Protein AF-A0AAE8N6U3-F1 (afdb_monomer_lite)

Radius of gyration: 17.9 Å; chains: 1; bounding box: 45×42×44 Å

Structure (mmCIF, N/CA/C/O backbone):
data_AF-A0AAE8N6U3-F1
#
_entry.id   AF-A0AAE8N6U3-F1
#
loop_
_atom_site.group_PDB
_atom_site.id
_atom_site.type_symbol
_atom_site.label_atom_id
_atom_site.label_alt_id
_atom_site.label_comp_id
_atom_site.label_asym_id
_atom_site.label_entity_id
_atom_site.label_seq_id
_atom_site.pdbx_PDB_ins_code
_atom_site.Cartn_x
_atom_site.Cartn_y
_atom_site.Cartn_z
_atom_site.occupancy
_atom_site.B_iso_or_equiv
_atom_site.auth_seq_id
_atom_site.auth_comp_id
_atom_site.auth_asym_id
_atom_site.auth_atom_id
_atom_site.pdbx_PDB_model_num
ATOM 1 N N . MET A 1 1 ? 14.129 2.939 -17.378 1.00 81.81 1 MET A N 1
ATOM 2 C CA . MET A 1 1 ? 13.185 1.803 -17.465 1.00 81.81 1 MET A CA 1
ATOM 3 C C . MET A 1 1 ? 13.179 1.315 -18.895 1.00 81.81 1 MET A C 1
ATOM 5 O O . MET A 1 1 ? 13.315 2.148 -19.780 1.00 81.81 1 MET A O 1
ATOM 9 N N . GLU A 1 2 ? 13.005 0.018 -19.111 1.00 84.81 2 GLU A N 1
ATOM 10 C CA . GLU A 1 2 ? 12.837 -0.575 -20.444 1.00 84.81 2 GLU A CA 1
ATOM 11 C C . GLU A 1 2 ? 11.724 -1.620 -20.412 1.00 84.81 2 GLU A C 1
ATOM 13 O O . GLU A 1 2 ? 11.471 -2.224 -19.371 1.00 84.81 2 GLU A O 1
ATOM 18 N N . PHE A 1 3 ? 11.073 -1.845 -21.550 1.00 82.81 3 PHE A N 1
ATOM 19 C CA . PHE A 1 3 ? 10.074 -2.896 -21.711 1.00 82.81 3 PHE A CA 1
ATOM 20 C C . PHE A 1 3 ? 10.541 -3.875 -22.786 1.00 82.81 3 PHE A C 1
ATOM 22 O O . PHE A 1 3 ? 10.817 -3.472 -23.915 1.00 82.81 3 PHE A O 1
ATOM 29 N N . HIS A 1 4 ? 10.672 -5.148 -22.424 1.00 83.44 4 HIS A N 1
ATOM 30 C CA . HIS A 1 4 ? 11.205 -6.184 -23.306 1.00 83.44 4 HIS A CA 1
ATOM 31 C C . HIS A 1 4 ? 10.624 -7.545 -22.918 1.00 83.44 4 HIS A C 1
ATOM 33 O O . HIS A 1 4 ? 10.517 -7.843 -21.730 1.00 83.44 4 HIS A O 1
ATOM 39 N N . ASP A 1 5 ? 10.235 -8.351 -23.907 1.00 83.56 5 ASP A N 1
ATOM 40 C CA . ASP A 1 5 ? 9.620 -9.678 -23.725 1.00 83.56 5 ASP A CA 1
ATOM 41 C C . ASP A 1 5 ? 8.423 -9.704 -22.759 1.00 83.56 5 ASP A C 1
ATOM 43 O O . ASP A 1 5 ? 8.239 -10.638 -21.983 1.00 83.56 5 ASP A O 1
ATOM 47 N N . GLY A 1 6 ? 7.604 -8.648 -22.765 1.00 80.69 6 GLY A N 1
ATOM 48 C CA . GLY A 1 6 ? 6.450 -8.550 -21.867 1.00 80.69 6 GLY A CA 1
ATOM 49 C C . GLY A 1 6 ? 6.796 -8.174 -20.422 1.00 80.69 6 GLY A C 1
ATOM 50 O O . GLY A 1 6 ? 5.893 -8.085 -19.595 1.00 80.69 6 GLY A O 1
ATOM 51 N N . ILE A 1 7 ? 8.071 -7.923 -20.113 1.00 83.31 7 ILE A N 1
ATOM 52 C CA . ILE A 1 7 ? 8.565 -7.638 -18.765 1.00 83.31 7 ILE A CA 1
ATOM 53 C C . ILE A 1 7 ? 9.045 -6.191 -18.681 1.00 83.31 7 ILE A C 1
ATOM 55 O O . ILE A 1 7 ? 9.809 -5.710 -19.525 1.00 83.31 7 ILE A O 1
ATOM 59 N N . LEU A 1 8 ? 8.632 -5.497 -17.620 1.00 83.62 8 LEU A N 1
ATOM 60 C CA . LEU A 1 8 ? 9.142 -4.167 -17.314 1.00 83.62 8 LEU A CA 1
ATOM 61 C C . LEU A 1 8 ? 10.430 -4.266 -16.484 1.00 83.62 8 LEU A C 1
ATOM 63 O O . LEU A 1 8 ? 10.440 -4.819 -15.383 1.00 83.62 8 LEU A O 1
ATOM 67 N N . ARG A 1 9 ? 11.513 -3.694 -17.012 1.00 85.50 9 ARG A N 1
ATOM 68 C CA . ARG A 1 9 ? 12.835 -3.622 -16.384 1.00 85.50 9 ARG A CA 1
ATOM 69 C C . ARG A 1 9 ? 13.044 -2.250 -15.748 1.00 85.50 9 ARG A C 1
ATOM 71 O O . ARG A 1 9 ? 13.095 -1.215 -16.426 1.00 85.50 9 ARG A O 1
ATOM 78 N N . LEU A 1 10 ? 13.169 -2.246 -14.428 1.00 82.38 10 LEU A N 1
ATOM 79 C CA . LEU A 1 10 ? 13.378 -1.070 -13.596 1.00 82.38 10 LEU A CA 1
ATOM 80 C C . LEU A 1 10 ? 14.867 -0.959 -13.262 1.00 82.38 10 LEU A C 1
ATOM 82 O O . LEU A 1 10 ? 15.403 -1.720 -12.461 1.00 82.38 10 LEU A O 1
ATOM 86 N N . TYR A 1 11 ? 15.546 -0.015 -13.906 1.00 78.38 11 TYR A N 1
ATOM 87 C CA . TYR A 1 11 ? 16.968 0.223 -13.676 1.00 78.38 11 TYR A CA 1
ATOM 88 C C . TYR A 1 11 ? 17.153 1.090 -12.437 1.00 78.38 11 TYR A C 1
ATOM 90 O O . TYR A 1 11 ? 16.665 2.222 -12.401 1.00 78.38 11 TYR A O 1
ATOM 98 N N . ARG A 1 12 ? 17.899 0.588 -11.450 1.00 71.00 12 ARG A N 1
ATOM 99 C CA . ARG A 1 12 ? 18.380 1.388 -10.319 1.00 71.00 12 ARG A CA 1
ATOM 100 C C . ARG A 1 12 ? 19.548 2.236 -10.815 1.00 71.00 12 ARG A C 1
ATOM 102 O O . ARG A 1 12 ? 20.701 1.881 -10.603 1.00 71.00 12 ARG A O 1
ATOM 109 N N . ASN A 1 13 ? 19.265 3.308 -11.552 1.00 63.78 13 ASN A N 1
ATOM 110 C CA . ASN A 1 13 ? 20.303 4.251 -11.954 1.00 63.78 13 ASN A CA 1
ATOM 111 C C . ASN A 1 13 ? 20.481 5.297 -10.839 1.00 63.78 13 ASN A C 1
ATOM 113 O O . ASN A 1 13 ? 19.548 6.059 -10.597 1.00 63.78 13 ASN A O 1
ATOM 117 N N . PRO A 1 14 ? 21.630 5.347 -10.146 1.00 52.81 14 PRO A N 1
ATOM 118 C CA . PRO A 1 14 ? 21.838 6.283 -9.046 1.00 52.81 14 PRO A CA 1
ATOM 119 C C . PRO A 1 14 ? 22.077 7.735 -9.496 1.00 52.81 14 PRO A C 1
ATOM 121 O O . PRO A 1 14 ? 22.193 8.586 -8.626 1.00 52.81 14 PRO A O 1
ATOM 124 N N . VAL A 1 15 ? 22.182 8.018 -10.803 1.00 51.38 15 VAL A N 1
ATOM 125 C CA . VAL A 1 15 ? 22.707 9.299 -11.340 1.00 51.38 15 VAL A CA 1
ATOM 126 C C . VAL A 1 15 ? 21.622 10.221 -11.918 1.00 51.38 15 VAL A C 1
ATOM 128 O O . VAL A 1 15 ? 21.915 11.287 -12.448 1.00 51.38 15 VAL A O 1
ATOM 131 N N . VAL A 1 16 ? 20.355 9.803 -11.918 1.00 54.97 16 VAL A N 1
ATOM 132 C CA . VAL A 1 16 ? 19.280 10.610 -12.508 1.00 54.97 16 VAL A CA 1
ATOM 133 C C . VAL A 1 16 ? 18.125 10.678 -11.530 1.00 54.97 16 VAL A C 1
ATOM 135 O O . VAL A 1 16 ? 17.491 9.659 -11.258 1.00 54.97 16 VAL A O 1
ATOM 138 N N . LEU A 1 17 ? 17.838 11.890 -11.043 1.00 53.59 17 LEU A N 1
ATOM 139 C CA . LEU A 1 17 ? 16.604 12.191 -10.323 1.00 53.59 17 LEU A CA 1
ATOM 140 C C . LEU A 1 17 ? 15.424 11.679 -11.161 1.00 53.59 17 LEU A C 1
ATOM 142 O O . LEU A 1 17 ? 15.229 12.153 -12.288 1.00 53.59 17 LEU A O 1
ATOM 146 N N . PRO A 1 18 ? 14.655 10.690 -10.678 1.00 54.09 18 PRO A N 1
ATOM 147 C CA . PRO A 1 18 ? 13.523 10.204 -11.434 1.00 54.09 18 PRO A CA 1
ATOM 148 C C . PRO A 1 18 ? 12.541 11.360 -11.604 1.00 54.09 18 PRO A C 1
ATOM 150 O O . PRO A 1 18 ? 12.164 12.032 -10.648 1.00 54.09 18 PRO A O 1
ATOM 153 N N . ASN A 1 19 ? 12.106 11.598 -12.838 1.00 56.66 19 ASN A N 1
ATOM 154 C CA . ASN A 1 19 ? 10.957 12.453 -13.090 1.00 56.66 19 ASN A CA 1
ATOM 155 C C . ASN A 1 19 ? 9.725 11.673 -12.592 1.00 56.66 19 ASN A C 1
ATOM 157 O O . ASN A 1 19 ? 9.097 10.938 -13.351 1.00 56.66 19 ASN A O 1
ATOM 161 N N . ARG A 1 20 ? 9.456 11.746 -11.280 1.00 59.22 20 ARG A N 1
ATOM 162 C CA . ARG A 1 20 ? 8.547 10.857 -10.521 1.00 59.22 20 ARG A CA 1
ATOM 163 C C . ARG A 1 20 ? 7.089 10.870 -10.996 1.00 59.22 20 ARG A C 1
ATOM 165 O O . ARG A 1 20 ? 6.298 10.033 -10.582 1.00 59.22 20 ARG A O 1
ATOM 172 N N . TRP A 1 21 ? 6.737 11.805 -11.873 1.00 58.19 21 TRP A N 1
ATOM 173 C CA . TRP A 1 21 ? 5.351 12.165 -12.158 1.00 58.19 21 TRP A CA 1
ATOM 174 C C . TRP A 1 21 ? 4.849 11.690 -13.521 1.00 58.19 21 TRP A C 1
ATOM 176 O O . TRP A 1 21 ? 3.644 11.697 -13.758 1.00 58.19 21 TRP A O 1
ATOM 186 N N . ILE A 1 22 ? 5.741 11.281 -14.432 1.00 70.44 22 ILE A N 1
ATOM 187 C CA . ILE A 1 22 ? 5.350 10.921 -15.800 1.00 70.44 22 ILE A CA 1
ATOM 188 C C . ILE A 1 22 ? 5.933 9.563 -16.160 1.00 70.44 22 ILE A C 1
ATOM 190 O O . ILE A 1 22 ? 7.125 9.421 -16.438 1.00 70.44 22 ILE A O 1
ATOM 194 N N . PHE A 1 23 ? 5.058 8.558 -16.212 1.00 79.12 23 PHE A N 1
ATOM 195 C CA . PHE A 1 23 ? 5.417 7.283 -16.810 1.00 79.12 23 PHE A CA 1
ATOM 196 C C . PHE A 1 23 ? 5.750 7.496 -18.299 1.00 79.12 23 PHE A C 1
ATOM 198 O O . PHE A 1 23 ? 4.935 8.084 -19.018 1.00 79.12 23 PHE A O 1
ATOM 205 N N . PRO A 1 24 ? 6.896 7.011 -18.811 1.00 81.81 24 PRO A N 1
ATOM 206 C CA . PRO A 1 24 ? 7.248 7.183 -20.213 1.00 81.81 24 PRO A CA 1
ATOM 207 C C . PRO A 1 24 ? 6.299 6.377 -21.112 1.00 81.81 24 PRO A C 1
ATOM 209 O O . PRO A 1 24 ? 6.457 5.172 -21.293 1.00 81.81 24 PRO A O 1
ATOM 212 N N . SER A 1 25 ? 5.303 7.050 -21.696 1.00 83.94 25 SER A N 1
ATOM 213 C CA . SER A 1 25 ? 4.220 6.419 -22.471 1.00 83.94 25 SER A CA 1
ATOM 214 C C . SER A 1 25 ? 4.690 5.556 -23.646 1.00 83.94 25 SER A C 1
ATOM 216 O O . SER A 1 25 ? 3.948 4.681 -24.081 1.00 83.94 25 SER A O 1
ATOM 218 N N . HIS A 1 26 ? 5.910 5.773 -24.145 1.00 84.50 26 HIS A N 1
ATOM 219 C CA . HIS A 1 26 ? 6.500 4.967 -25.215 1.00 84.50 26 HIS A CA 1
ATOM 220 C C . HIS A 1 26 ? 6.910 3.552 -24.765 1.00 84.50 26 HIS A C 1
ATOM 222 O O . HIS A 1 26 ? 7.104 2.694 -25.617 1.00 84.50 26 HIS A O 1
ATOM 228 N N . LEU A 1 27 ? 7.051 3.292 -23.457 1.00 84.12 27 LEU A N 1
ATOM 229 C CA . LEU A 1 27 ? 7.473 1.982 -22.944 1.00 84.12 27 LEU A CA 1
ATOM 230 C C . LEU A 1 27 ? 6.345 0.950 -22.988 1.00 84.12 27 LEU A C 1
ATOM 232 O O . LEU A 1 27 ? 6.584 -0.215 -23.285 1.00 84.12 27 LEU A O 1
ATOM 236 N N . THR A 1 28 ? 5.116 1.355 -22.664 1.00 84.31 28 THR A N 1
ATOM 237 C CA . THR A 1 28 ? 3.942 0.477 -22.710 1.00 84.31 28 THR A CA 1
ATOM 238 C C . THR A 1 28 ? 2.647 1.278 -22.596 1.00 84.31 28 THR A C 1
ATOM 240 O O . THR A 1 28 ? 2.577 2.312 -21.923 1.00 84.31 28 THR A O 1
ATOM 243 N N . THR A 1 29 ? 1.589 0.770 -23.224 1.00 87.06 29 THR A N 1
ATOM 244 C CA . THR A 1 29 ? 0.219 1.271 -23.070 1.00 87.06 29 THR A CA 1
ATOM 245 C C . THR A 1 29 ? -0.563 0.523 -21.988 1.00 87.06 29 THR A C 1
ATOM 247 O O . THR A 1 29 ? -1.613 1.020 -21.586 1.00 87.06 29 THR A O 1
ATOM 250 N N . ASN A 1 30 ? -0.054 -0.609 -21.478 1.00 86.81 30 ASN A N 1
ATOM 251 C CA . ASN A 1 30 ? -0.738 -1.410 -20.461 1.00 86.81 30 ASN A CA 1
AT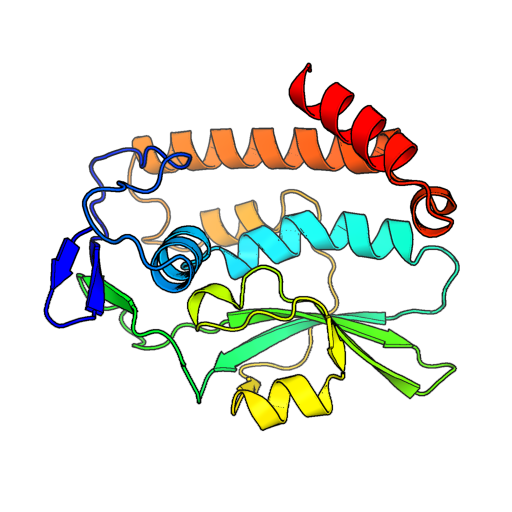OM 252 C C . ASN A 1 30 ? -0.802 -0.639 -19.125 1.00 86.81 30 ASN A C 1
ATOM 254 O O . ASN A 1 30 ? 0.255 -0.369 -18.546 1.00 86.81 30 ASN A O 1
ATOM 258 N N . PRO A 1 31 ? -1.999 -0.290 -18.615 1.00 87.38 31 PRO A N 1
ATOM 259 C CA . PRO A 1 31 ? -2.135 0.428 -17.350 1.00 87.38 31 PRO A CA 1
ATOM 260 C C . PRO A 1 31 ? -1.547 -0.337 -16.159 1.00 87.38 31 PRO A C 1
ATOM 262 O O . PRO A 1 31 ? -0.946 0.292 -15.296 1.00 87.38 31 PRO A O 1
ATOM 265 N N . GLU A 1 32 ? -1.621 -1.670 -16.145 1.00 87.31 32 GLU A N 1
ATOM 266 C CA . GLU A 1 32 ? -1.090 -2.491 -15.048 1.00 87.31 32 GLU A CA 1
ATOM 267 C C . GLU A 1 32 ? 0.437 -2.409 -14.970 1.00 87.31 32 GLU A C 1
ATOM 269 O O . GLU A 1 32 ? 1.009 -2.356 -13.887 1.00 87.31 32 GLU A O 1
ATOM 274 N N . HIS A 1 33 ? 1.120 -2.320 -16.114 1.00 85.69 33 HIS A N 1
ATOM 275 C CA . HIS A 1 33 ? 2.571 -2.120 -16.135 1.00 85.69 33 HIS A CA 1
ATOM 276 C C . HIS A 1 33 ? 2.960 -0.726 -15.638 1.00 85.69 33 HIS A C 1
ATOM 278 O O . HIS A 1 33 ? 3.983 -0.576 -14.973 1.00 85.69 33 HIS A O 1
ATOM 284 N N . LYS A 1 34 ? 2.154 0.296 -15.956 1.00 87.12 34 LYS A N 1
ATOM 285 C CA . LYS A 1 34 ? 2.385 1.667 -15.479 1.00 87.12 34 LYS A CA 1
ATOM 286 C C . LYS A 1 34 ? 2.221 1.744 -13.971 1.00 87.12 34 LYS A C 1
ATOM 288 O O . LYS A 1 34 ? 3.092 2.273 -13.289 1.00 87.12 34 LYS A O 1
ATOM 293 N N . GLU A 1 35 ? 1.129 1.182 -13.468 1.00 87.81 35 GLU A N 1
ATOM 294 C CA . GLU A 1 35 ? 0.846 1.108 -12.040 1.00 87.81 35 GLU A CA 1
ATOM 295 C C . GLU A 1 35 ? 1.936 0.325 -11.312 1.00 87.81 35 GLU A C 1
ATOM 297 O O . GLU A 1 35 ? 2.478 0.814 -10.323 1.00 87.81 35 GLU A O 1
ATOM 302 N N . ALA A 1 36 ? 2.348 -0.824 -11.857 1.00 88.56 36 ALA A N 1
ATOM 303 C CA . ALA A 1 36 ? 3.398 -1.623 -11.251 1.00 88.56 36 ALA A CA 1
ATOM 304 C C . ALA A 1 36 ? 4.736 -0.879 -11.162 1.00 88.56 36 ALA A C 1
ATOM 306 O O . ALA A 1 36 ? 5.452 -1.026 -10.176 1.00 88.56 36 ALA A O 1
ATOM 307 N N . ALA A 1 37 ? 5.062 -0.056 -12.163 1.00 85.06 37 ALA A N 1
ATOM 308 C CA . ALA A 1 37 ? 6.263 0.773 -12.167 1.00 85.06 37 ALA A CA 1
ATOM 309 C C . ALA A 1 37 ? 6.219 1.895 -11.125 1.00 85.06 37 ALA A C 1
ATOM 311 O O . ALA A 1 37 ? 7.222 2.163 -10.472 1.00 85.06 37 ALA A O 1
ATOM 312 N N . ILE A 1 38 ? 5.070 2.563 -11.002 1.00 84.81 38 ILE A N 1
ATOM 313 C CA . ILE A 1 38 ? 4.890 3.721 -10.117 1.00 84.81 38 ILE A CA 1
ATOM 314 C C . ILE A 1 38 ? 4.795 3.270 -8.655 1.00 84.81 38 ILE A C 1
ATOM 316 O O . ILE A 1 38 ? 5.377 3.903 -7.781 1.00 84.81 38 ILE A O 1
ATOM 320 N N . ALA A 1 39 ? 4.102 2.160 -8.387 1.00 87.81 39 ALA A N 1
ATOM 321 C CA . ALA A 1 39 ? 3.961 1.596 -7.045 1.00 87.81 39 ALA A CA 1
ATOM 322 C C . ALA A 1 39 ? 5.216 0.845 -6.566 1.00 87.81 39 ALA A C 1
ATOM 324 O O . ALA A 1 39 ? 5.316 0.499 -5.385 1.00 87.81 39 ALA A O 1
ATOM 325 N N . PHE A 1 40 ? 6.170 0.583 -7.466 1.00 85.56 40 PHE A N 1
ATOM 326 C CA . PHE A 1 40 ? 7.354 -0.208 -7.165 1.00 85.56 40 PHE A CA 1
ATOM 327 C C . PHE A 1 40 ? 8.149 0.383 -5.995 1.00 85.56 40 PHE A C 1
ATOM 329 O O . PHE A 1 40 ? 8.602 1.529 -6.043 1.00 85.56 40 PHE A O 1
ATOM 336 N N . ASN A 1 41 ? 8.362 -0.436 -4.960 1.00 79.69 41 ASN A N 1
ATOM 337 C CA . ASN A 1 41 ? 9.136 -0.079 -3.768 1.00 79.69 41 ASN A CA 1
ATOM 338 C C . ASN A 1 41 ? 8.610 1.167 -3.020 1.00 79.69 41 ASN A C 1
ATOM 340 O O . ASN A 1 41 ? 9.368 1.833 -2.320 1.00 79.69 41 ASN A O 1
ATOM 344 N N . GLN A 1 42 ? 7.313 1.473 -3.154 1.00 85.00 42 GLN A N 1
ATOM 345 C CA . GLN A 1 42 ? 6.654 2.581 -2.445 1.00 85.00 42 GLN A CA 1
ATOM 346 C C . GLN A 1 42 ? 5.888 2.133 -1.191 1.00 85.00 42 GLN A C 1
ATOM 348 O O . GLN A 1 42 ? 5.335 2.969 -0.483 1.00 85.00 42 GLN A O 1
ATOM 353 N N . CYS A 1 43 ? 5.833 0.828 -0.901 1.00 87.94 43 CYS A N 1
ATOM 354 C CA . CYS A 1 43 ? 4.964 0.264 0.139 1.00 87.94 43 CYS A CA 1
ATOM 355 C C . CYS A 1 43 ? 5.188 0.871 1.540 1.00 87.94 43 CYS A C 1
ATOM 357 O O . CYS A 1 43 ? 4.234 1.300 2.186 1.00 87.94 43 CYS A O 1
ATOM 359 N N . THR A 1 44 ? 6.440 1.008 1.988 1.00 84.75 44 THR A N 1
ATOM 360 C CA . THR A 1 44 ? 6.771 1.614 3.292 1.00 84.75 44 THR A CA 1
ATOM 361 C C . THR A 1 44 ? 6.355 3.084 3.369 1.00 84.75 44 THR A C 1
ATOM 363 O O . THR A 1 44 ? 5.740 3.507 4.349 1.00 84.75 44 THR A O 1
ATOM 366 N N . THR A 1 45 ? 6.652 3.852 2.319 1.00 82.69 45 THR A N 1
ATOM 367 C CA . THR A 1 45 ? 6.294 5.271 2.203 1.00 82.69 45 THR A CA 1
ATOM 368 C C . THR A 1 45 ? 4.777 5.455 2.210 1.00 82.69 45 THR A C 1
ATOM 370 O O . THR A 1 45 ? 4.254 6.266 2.973 1.00 82.69 45 THR A O 1
ATOM 373 N N . ALA A 1 46 ? 4.055 4.639 1.436 1.00 87.50 46 ALA A N 1
ATOM 374 C CA . ALA A 1 46 ? 2.600 4.667 1.359 1.00 87.50 46 ALA A CA 1
ATOM 375 C C . ALA A 1 46 ? 1.945 4.388 2.718 1.00 87.50 46 ALA A C 1
ATOM 377 O O . ALA A 1 46 ? 1.017 5.092 3.111 1.00 87.50 46 ALA A O 1
ATOM 378 N N . VAL A 1 47 ? 2.452 3.413 3.478 1.00 87.81 47 VAL A N 1
ATOM 379 C CA . VAL A 1 47 ? 1.958 3.133 4.833 1.00 87.81 47 VAL A CA 1
ATOM 380 C C . VAL A 1 47 ? 2.222 4.299 5.790 1.00 87.81 47 VAL A C 1
ATOM 382 O O . VAL A 1 47 ? 1.329 4.657 6.559 1.00 87.81 47 VAL A O 1
ATOM 385 N N . GLY A 1 48 ? 3.402 4.925 5.729 1.00 82.12 48 GLY A N 1
ATOM 386 C CA . GLY A 1 48 ? 3.712 6.115 6.530 1.00 82.12 48 GLY A CA 1
ATOM 387 C C . GLY A 1 48 ? 2.798 7.303 6.213 1.00 82.12 48 GLY A C 1
ATOM 388 O O . GLY A 1 48 ? 2.346 7.998 7.122 1.00 82.12 48 GLY A O 1
ATOM 389 N N . LEU A 1 49 ? 2.465 7.490 4.935 1.00 83.06 49 LEU A N 1
ATOM 390 C CA . LEU A 1 49 ? 1.575 8.550 4.468 1.00 83.06 49 LEU A CA 1
ATOM 391 C C . LEU A 1 49 ? 0.107 8.295 4.857 1.00 83.06 49 LEU A C 1
ATOM 393 O O . LEU A 1 49 ? -0.596 9.197 5.314 1.00 83.06 49 LEU A O 1
ATOM 397 N N . LEU A 1 50 ? -0.365 7.056 4.700 1.00 85.00 50 LEU A N 1
ATOM 398 C CA . LEU A 1 50 ? -1.770 6.688 4.896 1.00 85.00 50 LEU A CA 1
ATOM 399 C C . LEU A 1 50 ? -2.125 6.360 6.343 1.00 85.00 50 LEU A C 1
ATOM 401 O O . LEU A 1 50 ? -3.282 6.522 6.726 1.00 85.00 50 LEU A O 1
ATOM 405 N N . GLY A 1 51 ? -1.163 5.932 7.161 1.00 83.94 51 GLY A N 1
ATOM 406 C CA . GLY A 1 51 ? -1.376 5.616 8.575 1.00 83.94 51 GLY A CA 1
ATOM 407 C C . GLY A 1 51 ? -2.091 6.741 9.340 1.00 83.94 51 GLY A C 1
ATOM 408 O O . GLY A 1 51 ? -3.145 6.488 9.934 1.00 83.94 51 GLY A O 1
ATOM 409 N N . PRO A 1 52 ? -1.605 7.999 9.289 1.00 83.31 52 PRO A N 1
ATOM 410 C CA . PRO A 1 52 ? -2.285 9.144 9.893 1.00 83.31 52 PRO A CA 1
ATOM 411 C C . PRO A 1 52 ? -3.720 9.349 9.388 1.00 83.31 52 PRO A C 1
ATOM 413 O O . PRO A 1 52 ? -4.623 9.596 10.190 1.00 83.31 52 PRO A O 1
ATOM 416 N N . MET A 1 53 ? -3.950 9.208 8.079 1.00 86.12 53 MET A N 1
ATOM 417 C CA . MET A 1 53 ? -5.278 9.358 7.477 1.00 86.12 53 MET A CA 1
ATOM 418 C C . MET A 1 53 ? -6.235 8.258 7.943 1.00 86.12 53 MET A C 1
ATOM 420 O O . MET A 1 53 ? -7.343 8.562 8.384 1.00 86.12 53 MET A O 1
ATOM 424 N N . ALA A 1 54 ? -5.798 6.997 7.923 1.00 87.81 54 ALA A N 1
ATOM 425 C CA . ALA A 1 54 ? -6.578 5.859 8.397 1.00 87.81 54 ALA A CA 1
ATOM 426 C C . ALA A 1 54 ? -6.953 6.019 9.879 1.00 87.81 54 ALA A C 1
ATOM 428 O O . ALA A 1 54 ? -8.123 5.875 10.236 1.00 87.81 54 ALA A O 1
ATOM 429 N N . ARG A 1 55 ? -5.998 6.418 10.734 1.00 86.44 55 ARG A N 1
ATOM 430 C CA . ARG A 1 55 ? -6.260 6.725 12.153 1.00 86.44 55 ARG A CA 1
ATOM 431 C C . ARG A 1 55 ? -7.284 7.847 12.321 1.00 86.44 55 ARG A C 1
ATOM 433 O O . ARG A 1 55 ? -8.154 7.755 13.185 1.00 86.44 55 ARG A O 1
ATOM 440 N N . LYS A 1 56 ? -7.201 8.904 11.507 1.00 86.06 56 LYS A N 1
ATOM 441 C CA . LYS A 1 56 ? -8.134 10.035 11.586 1.00 86.06 56 LYS A CA 1
ATOM 442 C C . LYS A 1 56 ? -9.553 9.631 11.183 1.00 86.06 56 LYS A C 1
ATOM 444 O O . LYS A 1 56 ? -10.496 9.929 11.918 1.00 86.06 56 LYS A O 1
ATOM 449 N N . LEU A 1 57 ? -9.700 8.920 10.066 1.00 87.25 57 LEU A N 1
ATOM 450 C CA . LEU A 1 57 ? -10.992 8.447 9.557 1.00 87.25 57 LEU A CA 1
ATOM 451 C C . LEU A 1 57 ? -11.670 7.466 10.516 1.00 87.25 57 LEU A C 1
ATOM 453 O O . LEU A 1 57 ? -12.876 7.545 10.732 1.00 87.25 57 LEU A O 1
ATOM 457 N N . LEU A 1 58 ? -10.885 6.586 11.137 1.00 87.12 58 LEU A N 1
ATOM 458 C CA . LEU A 1 58 ? -11.372 5.591 12.092 1.00 87.12 58 LEU A CA 1
ATOM 459 C C . LEU A 1 58 ? -11.453 6.124 13.528 1.00 87.12 58 LEU A C 1
ATOM 461 O O . LEU A 1 58 ? -11.737 5.366 14.453 1.00 87.12 58 LEU A O 1
ATOM 465 N N . SER A 1 59 ? -11.224 7.421 13.750 1.00 86.31 59 SER A N 1
ATOM 466 C CA . SER A 1 59 ? -11.303 7.995 15.092 1.00 86.31 59 SER A CA 1
ATOM 467 C C . SER A 1 59 ? -12.686 7.744 15.711 1.00 86.31 59 SER A C 1
ATOM 469 O O . SER A 1 59 ? -13.726 7.943 15.084 1.00 86.31 59 SER A O 1
ATOM 471 N N . GLY A 1 60 ? -12.727 7.284 16.962 1.00 85.44 60 GLY A N 1
ATOM 472 C CA . GLY A 1 60 ? -13.973 6.916 17.651 1.00 85.44 60 GLY A CA 1
ATOM 473 C C . GLY A 1 60 ? -14.561 5.553 17.264 1.00 85.44 60 GLY A C 1
ATOM 474 O O . GLY A 1 60 ? -15.569 5.162 17.845 1.00 85.44 60 GLY A O 1
ATOM 475 N N . ILE A 1 61 ? -13.937 4.823 16.339 1.00 87.81 61 ILE A N 1
ATOM 476 C CA . ILE A 1 61 ? -14.165 3.390 16.146 1.00 87.81 61 ILE A CA 1
ATOM 477 C C . ILE A 1 61 ? -13.077 2.662 16.946 1.00 87.81 61 ILE A C 1
ATOM 479 O O . ILE A 1 61 ? -11.904 3.025 16.823 1.00 87.81 61 ILE A O 1
ATOM 483 N N . PRO A 1 62 ? -13.413 1.661 17.781 1.00 88.69 62 PRO A N 1
ATOM 484 C CA . PRO A 1 62 ? -12.415 0.864 18.486 1.00 88.69 62 PRO A CA 1
ATOM 485 C C . PRO A 1 62 ? -11.701 -0.050 17.480 1.00 88.69 62 PRO A C 1
ATOM 487 O O . PRO A 1 62 ? -12.055 -1.213 17.328 1.00 88.69 62 PRO A O 1
ATOM 490 N N . ALA A 1 63 ? -10.734 0.505 16.753 1.00 91.12 63 ALA A N 1
ATOM 491 C CA . ALA A 1 63 ? -9.954 -0.177 15.732 1.00 91.12 63 ALA A CA 1
ATOM 492 C C . ALA A 1 63 ? -8.484 -0.282 16.155 1.00 91.12 63 ALA A C 1
ATOM 494 O O . ALA A 1 63 ? -7.914 0.667 16.696 1.00 91.12 63 ALA A O 1
ATOM 495 N N . VAL A 1 64 ? -7.865 -1.422 15.864 1.00 91.44 64 VAL A N 1
ATOM 496 C CA . VAL A 1 64 ? -6.418 -1.630 15.979 1.00 91.44 64 VAL A CA 1
ATOM 497 C C . VAL A 1 64 ? -5.829 -1.572 14.577 1.00 91.44 64 VAL A C 1
ATOM 499 O O . VAL A 1 64 ? -6.292 -2.285 13.686 1.00 91.44 64 VAL A O 1
ATOM 502 N N . ILE A 1 65 ? -4.840 -0.702 14.374 1.00 91.94 65 ILE A N 1
ATOM 503 C CA . ILE A 1 65 ? -4.162 -0.541 13.086 1.00 91.94 65 ILE A CA 1
ATOM 504 C C . ILE A 1 65 ? -2.723 -1.033 13.218 1.00 91.94 65 ILE A C 1
ATOM 506 O O . ILE A 1 65 ? -1.910 -0.414 13.912 1.00 91.94 65 ILE A O 1
ATOM 510 N N . ASP A 1 66 ? -2.425 -2.117 12.511 1.00 92.19 66 ASP A N 1
ATOM 511 C CA . ASP A 1 66 ? -1.111 -2.747 12.465 1.00 92.19 66 ASP A CA 1
ATOM 512 C C . ASP A 1 66 ? -0.453 -2.531 11.099 1.00 92.19 66 ASP A C 1
ATOM 514 O O . ASP A 1 66 ? -1.115 -2.359 10.075 1.00 92.19 66 ASP A O 1
ATOM 518 N N . VAL A 1 67 ? 0.870 -2.609 11.076 1.00 91.75 67 VAL A N 1
ATOM 519 C CA . VAL A 1 67 ? 1.675 -2.745 9.866 1.00 91.75 67 VAL A CA 1
ATOM 520 C C . VAL A 1 67 ? 2.054 -4.211 9.715 1.00 91.75 67 VAL A C 1
ATOM 522 O O . VAL A 1 67 ? 2.570 -4.829 10.651 1.00 91.75 67 VAL A O 1
ATOM 525 N N . LEU A 1 68 ? 1.811 -4.769 8.531 1.00 93.88 68 LEU A N 1
ATOM 526 C CA . LEU A 1 68 ? 2.230 -6.120 8.175 1.00 93.88 68 LEU A CA 1
ATOM 527 C C . LEU A 1 68 ? 3.364 -6.068 7.163 1.00 93.88 68 LEU A C 1
ATOM 529 O O . LEU A 1 68 ? 3.288 -5.326 6.188 1.00 93.88 68 LEU A O 1
ATOM 533 N N . SER A 1 69 ? 4.369 -6.914 7.371 1.00 92.69 69 SER A N 1
ATOM 534 C CA . SER A 1 69 ? 5.431 -7.184 6.405 1.00 92.69 69 SER A CA 1
ATOM 535 C C . SER A 1 69 ? 5.229 -8.580 5.819 1.00 92.69 69 SER A C 1
ATOM 537 O O . SER A 1 69 ? 5.177 -9.569 6.559 1.00 92.69 69 SER A O 1
ATOM 539 N N . LEU A 1 70 ? 5.063 -8.665 4.501 1.00 94.25 70 LEU A N 1
ATOM 540 C CA . LEU A 1 70 ? 4.594 -9.850 3.785 1.00 94.25 70 LEU A CA 1
ATOM 541 C C . LEU A 1 70 ? 5.539 -10.217 2.637 1.00 94.25 70 LEU A C 1
ATOM 543 O O . LEU A 1 70 ? 5.912 -9.374 1.833 1.00 94.25 70 LEU A O 1
ATOM 547 N N . LYS A 1 71 ? 5.863 -11.498 2.475 1.00 93.12 71 LYS A N 1
ATOM 548 C CA . LYS A 1 71 ? 6.371 -12.026 1.204 1.00 93.12 71 LYS A CA 1
ATOM 549 C C . LYS A 1 71 ? 5.188 -12.371 0.316 1.00 93.12 71 LYS A C 1
ATOM 551 O O . LYS A 1 71 ? 4.392 -13.232 0.680 1.00 93.12 71 LYS A O 1
ATOM 556 N N . VAL A 1 72 ? 5.093 -11.725 -0.841 1.00 92.62 72 VAL A N 1
ATOM 557 C CA . VAL A 1 72 ? 4.063 -12.024 -1.844 1.00 92.62 72 VAL A CA 1
ATOM 558 C C . VAL A 1 72 ? 4.487 -13.234 -2.672 1.00 92.62 72 VAL A C 1
ATOM 560 O O . VAL A 1 72 ? 5.551 -13.199 -3.299 1.00 92.62 72 VAL A O 1
ATOM 563 N N . GLY A 1 73 ? 3.665 -14.287 -2.663 1.00 91.50 73 GLY A N 1
ATOM 564 C CA . GLY A 1 73 ? 3.899 -15.524 -3.414 1.00 91.50 73 GLY A CA 1
ATOM 565 C C . GLY A 1 73 ? 3.392 -15.463 -4.854 1.00 91.50 73 GLY A C 1
ATOM 566 O O . GLY A 1 73 ? 4.078 -15.919 -5.768 1.00 91.50 73 GLY A O 1
ATOM 567 N N . LYS A 1 74 ? 2.240 -14.820 -5.086 1.00 90.94 74 LYS A N 1
ATOM 568 C CA . LYS A 1 74 ? 1.582 -14.796 -6.398 1.00 90.94 74 LYS A CA 1
ATOM 569 C C . LYS A 1 74 ? 1.576 -13.405 -7.026 1.00 90.94 74 LYS A C 1
ATOM 571 O O . LYS A 1 74 ? 0.703 -12.586 -6.751 1.00 90.94 74 LYS A O 1
ATOM 576 N N . ARG A 1 75 ? 2.528 -13.152 -7.925 1.00 88.56 75 ARG A N 1
ATOM 577 C CA . ARG A 1 75 ? 2.608 -11.906 -8.708 1.00 88.56 75 ARG A CA 1
ATOM 578 C C . ARG A 1 75 ? 1.875 -12.061 -10.042 1.00 88.56 75 ARG A C 1
ATOM 580 O O . ARG A 1 75 ? 2.093 -13.042 -10.747 1.00 88.56 75 ARG A O 1
ATOM 587 N N . ARG A 1 76 ? 1.025 -11.094 -10.395 1.00 89.69 76 ARG A N 1
ATOM 588 C CA . ARG A 1 76 ? 0.268 -11.065 -11.662 1.00 89.69 76 ARG A CA 1
ATOM 589 C C . ARG A 1 76 ? 0.985 -10.257 -12.744 1.00 89.69 76 ARG A C 1
ATOM 591 O O . ARG A 1 76 ? 0.856 -10.579 -13.919 1.00 89.69 76 ARG A O 1
ATOM 598 N N . VAL A 1 77 ? 1.777 -9.261 -12.343 1.00 84.00 77 VAL A N 1
ATOM 599 C CA . VAL A 1 77 ? 2.591 -8.433 -13.245 1.00 84.00 77 VAL A CA 1
ATOM 600 C C . VAL A 1 77 ? 4.082 -8.675 -12.979 1.00 84.00 77 VAL A C 1
ATOM 602 O O . VAL A 1 77 ? 4.534 -8.480 -11.846 1.00 84.00 77 VAL A O 1
ATOM 605 N N . PRO A 1 78 ? 4.870 -9.093 -13.986 1.00 76.25 78 PRO A N 1
ATOM 606 C CA . PRO A 1 78 ? 6.305 -9.281 -13.829 1.00 76.25 78 PRO A CA 1
ATOM 607 C C . PRO A 1 78 ? 7.054 -7.949 -13.993 1.00 76.25 78 PRO A C 1
ATOM 609 O O . PRO A 1 78 ? 7.206 -7.422 -15.097 1.00 76.25 78 PRO A O 1
ATOM 612 N N . THR A 1 79 ? 7.575 -7.421 -12.888 1.00 79.31 79 THR A N 1
ATOM 613 C CA . THR A 1 79 ? 8.591 -6.360 -12.882 1.00 79.31 79 THR A CA 1
ATOM 614 C C . THR A 1 79 ? 9.928 -6.945 -12.432 1.00 79.31 79 THR A C 1
ATOM 616 O O . THR A 1 79 ? 9.987 -7.764 -11.510 1.00 79.31 79 THR A O 1
ATOM 619 N N . ILE A 1 80 ? 11.015 -6.560 -13.102 1.00 81.94 80 ILE A N 1
ATOM 620 C CA . ILE A 1 80 ? 12.377 -6.969 -12.737 1.00 81.94 80 ILE A CA 1
ATOM 621 C C . ILE A 1 80 ? 13.207 -5.725 -12.465 1.00 81.94 80 ILE A C 1
ATOM 623 O O . ILE A 1 80 ? 13.200 -4.775 -13.245 1.00 81.94 80 ILE A O 1
ATOM 627 N N . VAL A 1 81 ? 13.952 -5.754 -11.367 1.00 77.69 81 VAL A N 1
ATOM 628 C CA . VAL A 1 81 ? 14.905 -4.706 -11.005 1.00 77.69 81 VAL A CA 1
ATOM 629 C C . VAL A 1 81 ? 16.284 -5.072 -11.530 1.00 77.69 81 VAL A C 1
ATOM 631 O O . VAL A 1 81 ? 16.707 -6.221 -11.403 1.00 77.69 81 VAL A O 1
ATOM 634 N N . ILE A 1 82 ? 16.984 -4.100 -12.110 1.00 77.88 82 ILE A N 1
ATOM 635 C CA . ILE A 1 82 ? 18.346 -4.269 -12.620 1.00 77.88 82 ILE A CA 1
ATOM 636 C C . ILE A 1 82 ? 19.258 -3.201 -11.984 1.00 77.88 82 ILE A C 1
ATOM 638 O O . ILE A 1 82 ? 18.994 -2.007 -12.162 1.00 77.88 82 ILE A O 1
ATOM 642 N N . PRO A 1 83 ? 20.328 -3.590 -11.262 1.00 75.38 83 PRO A N 1
ATOM 643 C CA . PRO A 1 83 ? 20.665 -4.963 -10.867 1.00 75.38 83 PRO A CA 1
ATOM 644 C C . PRO A 1 83 ? 19.624 -5.562 -9.896 1.00 75.38 83 PRO A C 1
ATOM 646 O O . PRO A 1 83 ? 18.895 -4.798 -9.252 1.00 75.38 83 PRO A O 1
ATOM 649 N N . PRO A 1 84 ? 19.542 -6.905 -9.786 1.00 73.06 84 PRO A N 1
ATOM 650 C CA . PRO A 1 84 ? 18.652 -7.568 -8.836 1.00 73.06 84 PRO A CA 1
ATOM 651 C C . PRO A 1 84 ? 18.882 -7.081 -7.402 1.00 73.06 84 PRO A C 1
ATOM 653 O O . PRO A 1 84 ? 19.992 -6.698 -7.035 1.00 73.06 84 PRO A O 1
ATOM 656 N N . LEU A 1 85 ? 17.825 -7.101 -6.593 1.00 68.12 85 LEU A N 1
ATOM 657 C CA . LEU A 1 85 ? 17.944 -6.919 -5.146 1.00 68.12 85 LEU A CA 1
ATOM 658 C C . LEU A 1 85 ? 18.540 -8.195 -4.533 1.00 68.12 85 LEU A C 1
ATOM 660 O O . LEU A 1 85 ? 18.197 -9.290 -4.985 1.00 68.12 85 LEU A O 1
ATOM 664 N N . ASP A 1 86 ? 19.397 -8.054 -3.518 1.00 60.41 86 ASP A N 1
ATOM 665 C CA . ASP A 1 86 ? 20.128 -9.167 -2.881 1.00 60.41 86 ASP A CA 1
ATOM 666 C C . ASP A 1 86 ? 19.204 -10.275 -2.333 1.00 60.41 86 ASP A C 1
ATOM 668 O O . ASP A 1 86 ? 19.622 -11.419 -2.170 1.00 60.41 86 ASP A O 1
ATOM 672 N N . ASP A 1 87 ? 17.930 -9.961 -2.087 1.00 59.94 87 ASP A N 1
ATOM 673 C CA . ASP A 1 87 ? 16.905 -10.854 -1.552 1.00 59.94 87 ASP A CA 1
ATOM 674 C C . ASP A 1 87 ? 15.840 -11.306 -2.574 1.00 59.94 87 ASP A C 1
ATOM 676 O O . ASP A 1 87 ? 14.951 -12.081 -2.216 1.00 59.94 87 ASP A O 1
ATOM 680 N N . GLY A 1 88 ? 15.918 -10.8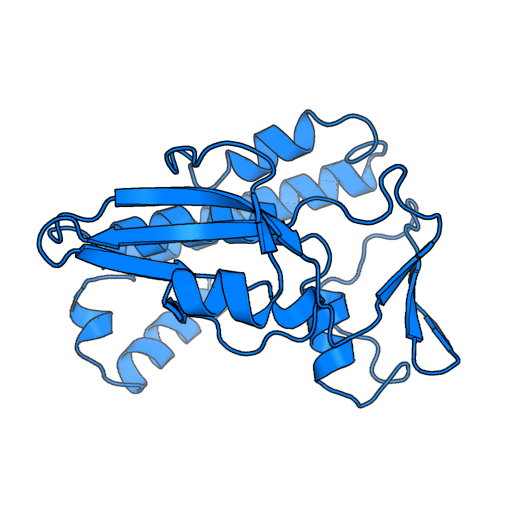88 -3.846 1.00 60.03 88 GLY A N 1
ATOM 681 C CA . GLY A 1 88 ? 15.069 -11.328 -4.975 1.00 60.03 88 GLY A CA 1
ATOM 682 C C . GLY A 1 88 ? 13.562 -10.995 -4.887 1.00 60.03 88 GLY A C 1
ATOM 683 O O . GLY A 1 88 ? 12.893 -10.821 -5.910 1.00 60.03 88 GLY A O 1
ATOM 684 N N . ASN A 1 89 ? 13.015 -10.873 -3.678 1.00 68.75 89 ASN A N 1
ATOM 685 C CA . ASN A 1 89 ? 11.637 -10.526 -3.349 1.00 68.75 89 ASN A CA 1
ATOM 686 C C . ASN A 1 89 ? 11.618 -9.809 -1.986 1.00 68.75 89 ASN A C 1
ATOM 688 O O . ASN A 1 89 ? 11.392 -10.472 -0.964 1.00 68.75 89 ASN A O 1
ATOM 692 N N . PRO A 1 90 ? 11.880 -8.488 -1.952 1.00 78.00 90 PRO A N 1
ATOM 693 C CA . PRO A 1 90 ? 11.833 -7.734 -0.708 1.00 78.00 90 PRO A CA 1
ATOM 694 C C . PRO A 1 90 ? 10.424 -7.812 -0.099 1.00 78.00 90 PRO A C 1
ATOM 696 O O . PRO A 1 90 ? 9.440 -7.930 -0.843 1.00 78.00 90 PRO A O 1
ATOM 699 N N . PRO A 1 91 ? 10.296 -7.753 1.237 1.00 88.31 91 PRO A N 1
ATOM 700 C CA . PRO A 1 91 ? 8.992 -7.748 1.881 1.00 88.31 91 PRO A CA 1
ATOM 701 C C . PRO A 1 91 ? 8.111 -6.582 1.410 1.00 88.31 91 PRO A C 1
ATOM 703 O O . PRO A 1 91 ? 8.568 -5.448 1.283 1.00 88.31 91 PRO A O 1
ATOM 706 N N . HIS A 1 92 ? 6.831 -6.870 1.195 1.00 92.44 92 HIS A N 1
ATOM 707 C CA . HIS A 1 92 ? 5.768 -5.904 0.943 1.00 92.44 92 HIS A CA 1
ATOM 708 C C . HIS A 1 92 ? 5.150 -5.436 2.252 1.00 92.44 92 HIS A C 1
ATOM 710 O O . HIS A 1 92 ? 4.856 -6.257 3.122 1.00 92.44 92 HIS A O 1
ATOM 716 N N . VAL A 1 93 ? 4.911 -4.136 2.382 1.00 92.06 93 VAL A N 1
ATOM 717 C CA . VAL A 1 93 ? 4.370 -3.542 3.607 1.00 92.06 93 VAL A CA 1
ATOM 718 C C . VAL A 1 93 ? 2.943 -3.058 3.371 1.00 92.06 93 VAL A C 1
ATOM 720 O O . VAL A 1 93 ? 2.693 -2.293 2.445 1.00 92.06 93 VAL A O 1
ATOM 723 N N . VAL A 1 94 ? 2.004 -3.488 4.217 1.00 95.00 94 VAL A N 1
ATOM 724 C CA . VAL A 1 94 ? 0.583 -3.101 4.137 1.00 95.00 94 VAL A CA 1
ATOM 725 C C . VAL A 1 94 ? 0.035 -2.699 5.502 1.00 95.00 94 VAL A C 1
ATOM 727 O O . VAL A 1 94 ? 0.585 -3.074 6.541 1.00 95.00 94 VAL A O 1
ATOM 730 N N . LEU A 1 95 ? -1.078 -1.966 5.511 1.00 94.62 95 LEU A N 1
ATOM 731 C CA . LEU A 1 95 ? -1.830 -1.673 6.729 1.00 94.62 95 LEU A CA 1
ATOM 732 C C . LEU A 1 95 ? -2.889 -2.750 6.964 1.00 94.62 95 LEU A C 1
ATOM 734 O O . LEU A 1 95 ? -3.610 -3.142 6.048 1.00 94.62 95 LEU A O 1
ATOM 738 N N . ARG A 1 96 ? -3.029 -3.181 8.212 1.00 95.31 96 ARG A N 1
ATOM 739 C CA . ARG A 1 96 ? -4.113 -4.041 8.680 1.00 95.31 96 ARG A CA 1
ATOM 740 C C . ARG A 1 96 ? -4.978 -3.265 9.658 1.00 95.31 96 ARG A C 1
ATOM 742 O O . ARG A 1 96 ? -4.465 -2.702 10.615 1.00 95.31 96 ARG A O 1
ATOM 749 N N . VAL A 1 97 ? -6.288 -3.294 9.455 1.00 95.00 97 VAL A N 1
ATOM 750 C CA . VAL A 1 97 ? -7.281 -2.721 10.365 1.00 95.00 97 VAL A CA 1
ATOM 751 C C . VAL A 1 97 ? -8.107 -3.850 10.961 1.00 95.00 97 VAL A C 1
ATOM 753 O O . VAL A 1 97 ? -8.839 -4.538 10.250 1.00 95.00 97 VAL A O 1
ATOM 756 N N . ASN A 1 98 ? -8.004 -4.038 12.271 1.00 95.00 98 ASN A N 1
ATOM 757 C CA . ASN A 1 98 ? -8.825 -4.973 13.023 1.00 95.00 98 ASN A CA 1
ATOM 758 C C . ASN A 1 98 ? -9.880 -4.222 13.841 1.00 95.00 98 ASN A C 1
ATOM 760 O O . ASN A 1 98 ? -9.572 -3.224 14.487 1.00 95.00 98 ASN A O 1
ATOM 764 N N . LEU A 1 99 ? -11.112 -4.726 13.825 1.00 94.00 99 LEU A N 1
ATOM 765 C CA . LEU A 1 99 ? -12.233 -4.239 14.623 1.00 94.00 99 LEU A CA 1
ATOM 766 C C . LEU A 1 99 ? -12.569 -5.304 15.680 1.00 94.00 99 LEU A C 1
ATOM 768 O O . LEU A 1 99 ? -13.335 -6.224 15.389 1.00 94.00 99 LEU A O 1
ATOM 772 N N . PRO A 1 100 ? -12.013 -5.233 16.906 1.00 91.25 100 PRO A N 1
ATOM 773 C CA . PRO A 1 100 ? -12.197 -6.278 17.914 1.00 91.25 100 PRO A CA 1
ATOM 774 C C . PRO A 1 100 ? -13.660 -6.534 18.285 1.00 91.25 100 PRO A C 1
ATOM 776 O O . PRO A 1 100 ? -14.012 -7.656 18.630 1.00 91.25 100 PRO A O 1
ATOM 779 N N . SER A 1 101 ? -14.521 -5.515 18.197 1.00 88.81 101 SER A N 1
ATOM 780 C CA . SER A 1 101 ? -15.947 -5.629 18.519 1.00 88.81 101 SER A CA 1
ATOM 781 C C . SER A 1 101 ? -16.730 -6.501 17.536 1.00 88.81 101 SER A C 1
ATOM 783 O O . SER A 1 101 ? -17.692 -7.146 17.945 1.00 88.81 101 SER A O 1
ATOM 785 N N . THR A 1 102 ? -16.344 -6.520 16.258 1.00 91.50 102 THR A N 1
ATOM 786 C CA . THR A 1 102 ? -17.008 -7.312 15.207 1.00 91.50 102 THR A CA 1
ATOM 787 C C . THR A 1 102 ? -16.188 -8.529 14.784 1.00 91.50 102 THR A C 1
ATOM 789 O O . THR A 1 102 ? -16.702 -9.416 14.110 1.00 91.50 102 THR A O 1
ATOM 792 N N . GLY A 1 103 ? -14.909 -8.584 15.168 1.00 92.06 103 GLY A N 1
ATOM 793 C CA . GLY A 1 103 ? -13.948 -9.570 14.678 1.00 92.06 103 GLY A CA 1
ATOM 794 C C . GLY A 1 103 ? -13.484 -9.303 13.244 1.00 92.06 103 GLY A C 1
ATOM 795 O O . GLY A 1 103 ? -12.683 -10.071 12.709 1.00 92.06 103 GLY A O 1
ATOM 796 N N . GLU A 1 104 ? -13.950 -8.222 12.612 1.00 94.50 104 GLU A N 1
ATOM 797 C CA . GLU A 1 104 ? -13.576 -7.896 11.243 1.00 94.50 104 GLU A CA 1
ATOM 798 C C . GLU A 1 104 ? -12.100 -7.510 11.138 1.00 94.50 104 GLU A C 1
ATOM 800 O O . GLU A 1 104 ? -11.482 -6.943 12.047 1.00 94.50 104 GLU A O 1
ATOM 805 N N . ASN A 1 105 ? -11.512 -7.851 9.998 1.00 96.38 105 ASN A N 1
ATOM 806 C CA . ASN A 1 105 ? -10.092 -7.694 9.760 1.00 96.38 105 ASN A CA 1
ATOM 807 C C . ASN A 1 105 ? -9.861 -7.398 8.280 1.00 96.38 105 ASN A C 1
ATOM 809 O O . ASN A 1 105 ? -10.215 -8.207 7.420 1.00 96.38 105 ASN A O 1
ATOM 813 N N . TRP A 1 106 ? -9.268 -6.245 7.999 1.00 97.31 106 TRP A N 1
ATOM 814 C CA . TRP A 1 106 ? -9.140 -5.675 6.664 1.00 97.31 106 TRP A CA 1
ATOM 815 C C . TRP A 1 106 ? -7.688 -5.314 6.366 1.00 97.31 106 TRP A C 1
ATOM 817 O O . TRP A 1 106 ? -6.950 -4.911 7.260 1.00 97.31 106 TRP A O 1
ATOM 827 N N . ILE A 1 107 ? -7.289 -5.440 5.105 1.00 97.12 107 ILE A N 1
ATOM 828 C CA . ILE A 1 107 ? -6.019 -4.957 4.565 1.00 97.12 107 ILE A CA 1
ATOM 829 C C . ILE A 1 107 ? -6.285 -3.707 3.740 1.00 97.12 107 ILE A C 1
ATOM 831 O O . ILE A 1 107 ? -7.187 -3.714 2.905 1.00 97.12 107 ILE A O 1
ATOM 835 N N . ILE A 1 108 ? -5.479 -2.671 3.968 1.00 95.94 108 ILE A N 1
ATOM 836 C CA . ILE A 1 108 ? -5.363 -1.493 3.113 1.00 95.94 108 ILE A CA 1
ATOM 837 C C . ILE A 1 108 ? -4.008 -1.578 2.406 1.00 95.94 108 ILE A C 1
ATOM 839 O O . ILE A 1 108 ? -2.959 -1.504 3.051 1.00 95.94 108 ILE A O 1
ATOM 843 N N . ASP A 1 109 ? -4.039 -1.722 1.085 1.00 95.62 109 ASP A N 1
ATOM 844 C CA . ASP A 1 109 ? -2.856 -1.798 0.233 1.00 95.62 109 ASP A CA 1
ATOM 845 C C . ASP A 1 109 ? -3.026 -0.929 -1.018 1.00 95.62 109 ASP A C 1
ATOM 847 O O . ASP A 1 109 ? -3.585 -1.344 -2.029 1.00 95.62 109 ASP A O 1
ATOM 851 N N . THR A 1 110 ? -2.509 0.296 -0.965 1.00 93.50 110 THR A N 1
ATOM 852 C CA . THR A 1 110 ? -2.496 1.215 -2.116 1.00 93.50 110 THR A CA 1
ATOM 853 C C . THR A 1 110 ? -1.329 0.975 -3.066 1.00 93.50 110 THR A C 1
ATOM 855 O O . THR A 1 110 ? -1.189 1.682 -4.058 1.00 93.50 110 THR A O 1
ATOM 858 N N . THR A 1 111 ? -0.459 0.016 -2.752 1.00 94.00 111 THR A N 1
ATOM 859 C CA . THR A 1 111 ? 0.762 -0.279 -3.513 1.00 94.00 111 THR A CA 1
ATOM 860 C C . THR A 1 111 ? 0.770 -1.690 -4.093 1.00 94.00 111 THR A C 1
ATOM 862 O O . THR A 1 111 ? 1.734 -2.083 -4.745 1.00 94.00 111 THR A O 1
ATOM 865 N N . GLY A 1 112 ? -0.324 -2.439 -3.931 1.00 93.88 112 GLY A N 1
ATOM 866 C CA . GLY A 1 112 ? -0.496 -3.792 -4.459 1.00 93.88 112 GLY A CA 1
ATOM 867 C C . GLY A 1 112 ? -0.412 -3.861 -5.984 1.00 93.8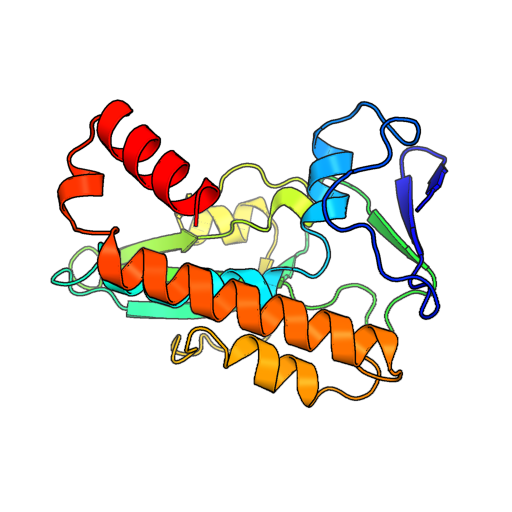8 112 GLY A C 1
ATOM 868 O O . GLY A 1 112 ? -0.047 -4.901 -6.538 1.00 93.88 112 GLY A O 1
ATOM 869 N N . GLY A 1 113 ? -0.633 -2.733 -6.665 1.00 92.31 113 GLY A N 1
ATOM 870 C CA . GLY A 1 113 ? -0.406 -2.571 -8.097 1.00 92.31 113 GLY A CA 1
ATOM 871 C C . GLY A 1 113 ? 1.003 -2.976 -8.546 1.00 92.31 113 GLY A C 1
ATOM 872 O O . GLY A 1 113 ? 1.150 -3.486 -9.654 1.00 92.31 113 GLY A O 1
ATOM 873 N N . GLN A 1 114 ? 2.020 -2.908 -7.670 1.00 90.31 114 GLN A N 1
ATOM 874 C CA . GLN A 1 114 ? 3.370 -3.424 -7.964 1.00 90.31 114 GLN A CA 1
ATOM 875 C C . GLN A 1 114 ? 3.400 -4.917 -8.331 1.00 90.31 114 GLN A C 1
ATOM 877 O O . GLN A 1 114 ? 4.308 -5.369 -9.028 1.00 90.31 114 GLN A O 1
ATOM 882 N N . TYR A 1 115 ? 2.393 -5.673 -7.885 1.00 91.56 115 TYR A N 1
ATOM 883 C CA . TYR A 1 115 ? 2.201 -7.090 -8.184 1.00 91.56 115 TYR A CA 1
ATOM 884 C C . TYR A 1 115 ? 0.985 -7.352 -9.083 1.00 91.56 115 TYR A C 1
ATOM 886 O O . TYR A 1 115 ? 0.671 -8.514 -9.351 1.00 91.56 115 TYR A O 1
ATOM 894 N N . GLY A 1 116 ? 0.301 -6.304 -9.554 1.00 91.31 116 GLY A N 1
ATOM 895 C CA . GLY A 1 116 ? -0.955 -6.395 -10.302 1.00 91.31 116 GLY A CA 1
ATOM 896 C C . GLY A 1 116 ? -2.191 -6.622 -9.426 1.00 91.31 116 GLY A C 1
ATOM 897 O O . GLY A 1 116 ? -3.147 -7.269 -9.858 1.00 91.31 116 GLY A O 1
ATOM 898 N N . PHE A 1 117 ? -2.175 -6.176 -8.169 1.00 93.94 117 PHE A N 1
ATOM 899 C CA . PHE A 1 117 ? -3.350 -6.224 -7.292 1.00 93.94 117 PHE A CA 1
ATOM 900 C C . PHE A 1 117 ? -4.124 -4.918 -7.441 1.00 93.94 117 PHE A C 1
ATOM 902 O O . PHE A 1 117 ? -3.524 -3.852 -7.361 1.00 93.94 117 PHE A O 1
ATOM 909 N N . ARG A 1 118 ? -5.437 -4.994 -7.684 1.00 90.62 118 ARG A N 1
ATOM 910 C CA . ARG A 1 118 ? -6.249 -3.813 -8.026 1.00 90.62 118 ARG A CA 1
ATOM 911 C C . ARG A 1 118 ? -7.077 -3.309 -6.855 1.00 90.62 118 ARG A C 1
ATOM 913 O O . ARG A 1 118 ? -7.423 -2.133 -6.785 1.00 90.62 118 ARG A O 1
ATOM 920 N N . GLU A 1 119 ? -7.453 -4.206 -5.959 1.00 93.81 119 GLU A N 1
ATOM 921 C CA . GLU A 1 119 ? -8.274 -3.885 -4.810 1.00 93.81 119 GLU A CA 1
ATOM 922 C C . GLU A 1 119 ? -7.427 -3.294 -3.682 1.00 93.81 119 GLU A C 1
ATOM 924 O O . GLU A 1 119 ? -6.531 -3.947 -3.154 1.00 93.81 119 GLU A O 1
ATOM 929 N N . VAL A 1 120 ? -7.761 -2.066 -3.284 1.00 93.50 120 VAL A N 1
ATOM 930 C CA . VAL A 1 120 ? -7.073 -1.357 -2.195 1.00 93.50 120 VAL A CA 1
ATOM 931 C C . VAL A 1 120 ? -7.514 -1.851 -0.819 1.00 93.50 120 VAL A C 1
ATOM 933 O O . VAL A 1 120 ? -6.711 -1.875 0.107 1.00 93.50 120 VAL A O 1
ATOM 936 N N . LEU A 1 121 ? -8.788 -2.227 -0.669 1.00 95.38 121 LEU A N 1
ATOM 937 C CA . LEU A 1 121 ? -9.381 -2.649 0.600 1.00 95.38 121 LEU A CA 1
ATOM 938 C C . LEU A 1 121 ? -9.966 -4.056 0.459 1.00 95.38 121 LEU A C 1
ATOM 940 O O . LEU A 1 121 ? -10.916 -4.261 -0.298 1.00 95.38 121 LEU A O 1
ATOM 944 N N . LEU A 1 122 ? -9.421 -5.019 1.202 1.00 97.12 122 LEU A N 1
ATOM 945 C CA . LEU A 1 122 ? -9.857 -6.419 1.164 1.00 97.12 122 LEU A CA 1
ATOM 946 C C . LEU A 1 122 ? -9.924 -7.037 2.565 1.00 97.12 122 LEU A C 1
ATOM 948 O O . LEU A 1 122 ? -9.132 -6.667 3.431 1.00 97.12 122 LEU A O 1
ATOM 952 N N . PRO A 1 123 ? -10.799 -8.031 2.801 1.00 97.88 123 PRO A N 1
ATOM 953 C CA . PRO A 1 123 ? -10.740 -8.833 4.016 1.00 97.88 123 PRO A CA 1
ATOM 954 C C . PRO A 1 123 ? -9.385 -9.540 4.148 1.00 97.88 123 PRO A C 1
ATOM 956 O O . PRO A 1 123 ? -8.871 -10.093 3.174 1.00 97.88 123 PRO A O 1
ATOM 959 N N . TYR A 1 124 ? -8.840 -9.582 5.364 1.00 97.38 124 TYR A N 1
ATOM 960 C CA . TYR A 1 124 ? -7.512 -10.129 5.665 1.00 97.38 124 TYR A CA 1
ATOM 961 C C . TYR A 1 124 ? -7.290 -11.527 5.085 1.00 97.38 124 TYR A C 1
ATOM 963 O O . TYR A 1 124 ? -6.337 -11.746 4.343 1.00 97.38 124 TYR A O 1
ATOM 971 N N . HIS A 1 125 ? -8.192 -12.470 5.367 1.00 96.62 125 HIS A N 1
ATOM 972 C CA . HIS A 1 125 ? -8.038 -13.853 4.907 1.00 96.62 125 HIS A CA 1
ATOM 973 C C . HIS A 1 125 ? -8.033 -13.965 3.384 1.00 96.62 125 HIS A C 1
ATOM 975 O O . HIS A 1 125 ? -7.252 -14.736 2.830 1.00 96.62 125 HIS A O 1
ATOM 981 N N . ARG A 1 126 ? -8.861 -13.157 2.716 1.00 97.25 126 ARG A N 1
ATOM 982 C CA . ARG A 1 126 ? -8.914 -13.112 1.259 1.00 97.25 126 ARG A CA 1
ATOM 983 C C . ARG A 1 126 ? -7.612 -12.555 0.687 1.00 97.25 126 ARG A C 1
ATOM 985 O O . ARG A 1 126 ? -7.028 -13.188 -0.179 1.00 97.25 126 ARG A O 1
ATOM 992 N N . TYR A 1 127 ? -7.117 -11.434 1.215 1.00 97.50 127 TYR A N 1
ATOM 993 C CA . TYR A 1 127 ? -5.858 -10.842 0.756 1.00 97.50 127 TYR A CA 1
ATOM 994 C C . TYR A 1 127 ? -4.676 -11.809 0.913 1.00 97.50 127 TYR A C 1
ATOM 996 O O . TYR A 1 127 ? -3.870 -11.949 -0.002 1.00 97.50 127 TYR A O 1
ATOM 1004 N N . ILE A 1 128 ? -4.572 -12.495 2.057 1.00 97.06 128 ILE A N 1
ATOM 1005 C CA . ILE A 1 128 ? -3.477 -13.438 2.309 1.00 97.06 128 ILE A CA 1
ATOM 1006 C C . ILE A 1 128 ? -3.571 -14.663 1.392 1.00 97.06 128 ILE A C 1
ATOM 1008 O O . ILE A 1 128 ? -2.569 -15.046 0.791 1.00 97.06 128 ILE A O 1
ATOM 1012 N N . SER A 1 129 ? -4.761 -15.256 1.261 1.00 96.62 129 SER A N 1
ATOM 1013 C CA . SER A 1 129 ? -4.967 -16.470 0.466 1.00 96.62 129 SER A CA 1
ATOM 1014 C C . SER A 1 129 ? -4.845 -16.214 -1.039 1.00 96.62 129 SER A C 1
ATOM 1016 O O . SER A 1 129 ? -4.123 -16.935 -1.721 1.00 96.62 129 SER A O 1
ATOM 1018 N N . ASP A 1 130 ? -5.513 -15.184 -1.568 1.00 96.19 130 ASP A N 1
ATOM 1019 C CA . ASP A 1 130 ? -5.577 -14.915 -3.014 1.00 96.19 130 ASP A CA 1
ATOM 1020 C C . ASP A 1 130 ? -4.206 -14.533 -3.604 1.00 96.19 130 ASP A C 1
ATOM 1022 O O . ASP A 1 130 ? -3.962 -14.730 -4.801 1.00 96.19 130 ASP A O 1
ATOM 1026 N N . ASN A 1 131 ? -3.324 -13.977 -2.766 1.00 95.50 131 ASN A N 1
ATOM 1027 C CA . ASN A 1 131 ? -2.004 -13.470 -3.144 1.00 95.50 131 ASN A CA 1
ATOM 1028 C C . ASN A 1 131 ? -0.844 -14.355 -2.638 1.00 95.50 131 ASN A C 1
ATOM 1030 O O . ASN A 1 131 ? 0.324 -14.025 -2.863 1.00 95.50 131 ASN A O 1
ATOM 1034 N N . GLU A 1 132 ? -1.159 -15.476 -1.975 1.00 96.12 132 GLU A N 1
ATOM 1035 C CA . GLU A 1 132 ? -0.192 -16.424 -1.398 1.00 96.12 132 GLU A CA 1
ATOM 1036 C C . GLU A 1 132 ? 0.838 -15.723 -0.493 1.00 96.12 132 GLU A C 1
ATOM 1038 O O . GLU A 1 132 ? 2.049 -15.937 -0.584 1.00 96.12 132 GLU A O 1
ATOM 1043 N N . CYS A 1 133 ? 0.355 -14.812 0.354 1.00 95.19 133 CYS A N 1
ATOM 1044 C CA . CYS A 1 133 ? 1.210 -14.005 1.216 1.00 95.19 133 CYS A CA 1
ATOM 1045 C C . CYS A 1 133 ? 1.700 -14.800 2.431 1.00 95.19 133 CYS A C 1
ATOM 1047 O O . CYS A 1 133 ? 0.932 -15.491 3.098 1.00 95.19 133 CYS A O 1
ATOM 1049 N N . MET A 1 134 ? 2.968 -14.611 2.790 1.00 94.56 134 MET A N 1
ATOM 1050 C CA . MET A 1 134 ? 3.562 -15.141 4.019 1.00 94.56 134 MET A CA 1
ATOM 1051 C C . MET A 1 134 ? 4.042 -13.998 4.909 1.00 94.56 134 MET A C 1
ATOM 1053 O O . MET A 1 134 ? 4.745 -13.109 4.437 1.00 94.56 134 MET A O 1
ATOM 1057 N N . MET A 1 135 ? 3.701 -14.016 6.199 1.00 93.31 135 MET A N 1
ATOM 1058 C CA . MET A 1 135 ? 4.206 -13.010 7.142 1.00 93.31 135 MET A CA 1
ATOM 1059 C C . MET A 1 135 ? 5.714 -13.169 7.349 1.00 93.31 135 MET A C 1
ATOM 1061 O O . MET A 1 135 ? 6.197 -14.268 7.615 1.00 93.31 135 MET A O 1
ATOM 1065 N N . VAL A 1 136 ? 6.446 -12.062 7.236 1.00 90.25 136 VAL A N 1
ATOM 1066 C CA . VAL A 1 136 ? 7.897 -12.010 7.472 1.00 90.25 136 VAL A CA 1
ATOM 1067 C C . VAL A 1 136 ? 8.203 -11.814 8.951 1.00 90.25 136 VAL A C 1
ATOM 1069 O O . VAL A 1 136 ? 9.128 -12.421 9.485 1.00 90.25 136 VAL A O 1
ATOM 1072 N N . CYS A 1 137 ? 7.415 -10.976 9.616 1.00 86.25 137 CYS A N 1
ATOM 1073 C CA . CYS A 1 137 ? 7.519 -10.693 11.038 1.00 86.25 137 CYS A CA 1
ATOM 1074 C C . CYS A 1 137 ? 6.120 -10.549 11.659 1.00 86.25 137 CYS A C 1
ATOM 1076 O O . CYS A 1 137 ? 5.131 -10.415 10.927 1.00 86.25 137 CYS A O 1
ATOM 1078 N N . PRO A 1 138 ? 6.012 -10.606 12.999 1.00 89.06 138 PRO A N 1
ATOM 1079 C CA . PRO A 1 138 ? 4.757 -10.337 13.685 1.00 89.06 138 PRO A CA 1
ATOM 1080 C C . PRO A 1 138 ? 4.199 -8.948 13.333 1.00 89.06 138 PRO A C 1
ATOM 1082 O O . PRO A 1 138 ? 4.989 -8.027 13.103 1.00 89.06 138 PRO A O 1
ATOM 1085 N N . PRO A 1 139 ? 2.862 -8.773 13.333 1.00 89.38 139 PRO A N 1
ATOM 1086 C CA . PRO A 1 139 ? 2.245 -7.462 13.190 1.00 89.38 139 PRO A CA 1
ATOM 1087 C C . PRO A 1 139 ? 2.834 -6.480 14.201 1.00 89.38 139 PRO A C 1
ATOM 1089 O O . PRO A 1 139 ? 2.882 -6.763 15.399 1.00 89.38 139 PRO A O 1
ATOM 1092 N N . SER A 1 140 ? 3.280 -5.331 13.711 1.00 85.88 140 SER A N 1
ATOM 1093 C CA . SER A 1 140 ? 3.681 -4.219 14.565 1.00 85.88 140 SER A CA 1
ATOM 1094 C C . SER A 1 140 ? 2.507 -3.254 14.660 1.00 85.88 140 SER A C 1
ATOM 1096 O O . SER A 1 140 ? 1.871 -3.018 13.631 1.00 85.88 140 SER A O 1
ATOM 1098 N N . PRO A 1 141 ? 2.252 -2.610 15.813 1.00 82.12 141 PRO A N 1
ATOM 1099 C CA . PRO A 1 141 ? 1.424 -1.410 15.833 1.00 82.12 141 PRO A CA 1
ATOM 1100 C C . PRO A 1 141 ? 1.900 -0.442 14.743 1.00 82.12 141 PRO A C 1
ATOM 1102 O O . PRO A 1 141 ? 3.070 -0.486 14.350 1.00 82.12 141 PRO A O 1
ATOM 1105 N N . CYS A 1 142 ? 1.023 0.428 14.247 1.00 66.50 142 CYS A N 1
ATOM 1106 C CA . CYS A 1 142 ? 1.409 1.511 13.344 1.00 66.50 142 CYS A CA 1
ATOM 1107 C C . CYS A 1 142 ? 1.725 2.792 14.150 1.00 66.50 142 CYS A C 1
ATOM 1109 O O . CYS A 1 142 ? 0.854 3.667 14.227 1.00 66.50 142 CYS A O 1
ATOM 1111 N N . PRO A 1 143 ? 2.921 2.948 14.770 1.00 57.78 143 PRO A N 1
ATOM 1112 C CA . PRO A 1 143 ? 3.295 4.194 15.430 1.00 57.78 143 PRO A CA 1
ATOM 1113 C C . PRO A 1 143 ? 3.701 5.270 14.421 1.00 57.78 143 PRO A C 1
ATOM 1115 O O . PRO A 1 143 ? 3.772 6.429 14.810 1.00 57.78 143 PRO A O 1
ATOM 1118 N N . MET A 1 144 ? 3.909 4.897 13.147 1.00 64.88 144 MET A N 1
ATOM 1119 C CA . MET A 1 144 ? 4.515 5.766 12.144 1.00 64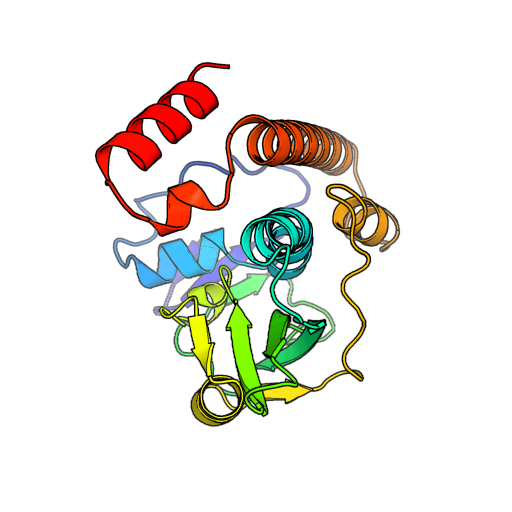.88 144 MET A CA 1
ATOM 1120 C C . MET A 1 144 ? 3.808 7.121 12.065 1.00 64.88 144 MET A C 1
ATOM 1122 O O . MET A 1 144 ? 2.624 7.220 11.700 1.00 64.88 144 MET A O 1
ATOM 1126 N N . THR A 1 145 ? 4.556 8.156 12.443 1.00 68.94 145 THR A N 1
ATOM 1127 C CA . THR A 1 145 ? 4.254 9.550 12.103 1.00 68.94 145 THR A CA 1
ATOM 1128 C C . THR A 1 145 ? 4.457 9.775 10.604 1.00 68.94 145 THR A C 1
ATOM 1130 O O . THR A 1 145 ? 5.043 8.942 9.906 1.00 68.94 145 THR A O 1
ATOM 1133 N N . GLU A 1 146 ? 3.972 10.903 10.094 1.00 67.88 146 GLU A N 1
ATOM 1134 C CA . GLU A 1 146 ? 4.033 11.271 8.679 1.00 67.88 146 GLU A CA 1
ATOM 1135 C C . GLU A 1 146 ? 5.446 11.194 8.075 1.00 67.88 146 GLU A C 1
ATOM 1137 O O . GLU A 1 146 ? 5.582 10.944 6.879 1.00 67.88 146 GLU A O 1
ATOM 1142 N N . THR A 1 147 ? 6.504 11.340 8.882 1.00 71.94 147 THR A N 1
ATOM 1143 C CA . THR A 1 147 ? 7.898 11.285 8.415 1.00 71.94 147 THR A CA 1
ATOM 1144 C C . THR A 1 147 ? 8.703 10.091 8.925 1.00 71.94 147 THR A C 1
ATOM 1146 O O . THR A 1 147 ? 9.803 9.868 8.431 1.00 71.94 147 THR A O 1
ATOM 1149 N N . GLU A 1 148 ? 8.187 9.293 9.860 1.00 74.31 148 GLU A N 1
ATOM 1150 C CA . GLU A 1 148 ? 8.958 8.209 10.497 1.00 74.31 148 GLU A CA 1
ATOM 1151 C C . GLU A 1 148 ? 9.354 7.104 9.508 1.00 74.31 148 GLU A C 1
ATOM 1153 O O . GLU A 1 148 ? 10.452 6.556 9.584 1.00 74.31 148 GLU A O 1
ATOM 1158 N N . SER A 1 149 ? 8.508 6.835 8.507 1.00 70.44 149 SER A N 1
ATOM 1159 C CA . SER A 1 149 ? 8.852 5.946 7.385 1.00 70.44 149 SER A CA 1
ATOM 1160 C C . SER A 1 149 ? 10.083 6.433 6.609 1.00 70.44 149 SER A C 1
ATOM 1162 O O . SER A 1 149 ? 10.922 5.627 6.207 1.00 70.44 149 SER A O 1
ATOM 1164 N N . LEU A 1 150 ? 10.235 7.751 6.450 1.00 72.38 150 LEU A N 1
ATOM 1165 C CA . LEU A 1 150 ? 11.382 8.359 5.781 1.00 72.38 150 LEU A CA 1
ATOM 1166 C C . LEU A 1 150 ? 12.633 8.296 6.651 1.00 72.38 150 LEU A C 1
ATOM 1168 O O . LEU A 1 150 ? 13.707 8.046 6.117 1.00 72.38 150 LEU A O 1
ATOM 1172 N N . ASP A 1 151 ? 12.497 8.465 7.968 1.00 75.62 151 ASP A N 1
ATOM 1173 C CA . ASP A 1 151 ? 13.605 8.311 8.917 1.00 75.62 151 ASP A CA 1
ATOM 1174 C C . ASP A 1 151 ? 14.135 6.867 8.920 1.00 75.62 151 ASP A C 1
ATOM 1176 O O . ASP A 1 151 ? 15.347 6.642 8.907 1.00 75.62 151 ASP A O 1
ATOM 1180 N N . LEU A 1 152 ? 13.242 5.872 8.861 1.00 70.69 152 LEU A N 1
ATOM 1181 C CA . LEU A 1 152 ? 13.624 4.465 8.717 1.00 70.69 152 LEU A CA 1
ATOM 1182 C C . LEU A 1 152 ? 14.376 4.219 7.403 1.00 70.69 152 LEU A C 1
ATOM 1184 O O . LEU A 1 152 ? 15.431 3.589 7.422 1.00 70.69 152 LEU A O 1
ATOM 1188 N N . ILE A 1 153 ? 13.886 4.761 6.283 1.00 69.44 153 ILE A N 1
ATOM 1189 C CA . ILE A 1 153 ? 14.544 4.655 4.971 1.00 69.44 153 ILE A CA 1
ATOM 1190 C C . ILE A 1 153 ? 15.911 5.360 4.968 1.00 69.44 153 ILE A C 1
ATOM 1192 O O . ILE A 1 153 ? 16.859 4.817 4.402 1.00 69.44 153 ILE A O 1
ATOM 1196 N N . SER A 1 154 ? 16.048 6.519 5.632 1.00 68.62 154 SER A N 1
ATOM 1197 C CA . SER A 1 154 ? 17.325 7.247 5.750 1.00 68.62 154 SER A CA 1
ATOM 1198 C C . SER A 1 154 ? 18.429 6.425 6.396 1.00 68.62 154 SER A C 1
ATOM 1200 O O . SER A 1 154 ? 19.601 6.611 6.075 1.00 68.62 154 SER A O 1
ATOM 1202 N N . ASN A 1 155 ? 18.061 5.550 7.330 1.00 66.88 155 ASN A N 1
ATOM 1203 C CA . ASN A 1 155 ? 19.006 4.778 8.125 1.00 66.88 155 ASN A CA 1
ATOM 1204 C C . ASN A 1 155 ? 19.442 3.472 7.451 1.00 66.88 155 ASN A C 1
ATOM 1206 O O . ASN A 1 155 ? 20.333 2.799 7.967 1.00 66.88 155 ASN A O 1
ATOM 1210 N N . ILE A 1 156 ? 18.843 3.102 6.316 1.00 65.50 156 ILE A N 1
ATOM 1211 C CA . ILE A 1 156 ? 19.246 1.921 5.555 1.00 65.50 156 ILE A CA 1
ATOM 1212 C C . ILE A 1 156 ? 20.429 2.338 4.664 1.00 65.50 156 ILE A C 1
ATOM 1214 O O . ILE A 1 156 ? 20.250 3.181 3.772 1.00 65.50 156 ILE A O 1
ATOM 1218 N N . PRO A 1 157 ? 21.641 1.767 4.868 1.00 53.56 157 PRO A N 1
ATOM 1219 C CA . PRO A 1 157 ? 22.766 1.955 3.945 1.00 53.56 157 PRO A CA 1
ATOM 1220 C C . PRO A 1 157 ? 22.306 1.641 2.512 1.00 53.56 157 PRO A C 1
ATOM 1222 O O . PRO A 1 157 ? 21.289 0.999 2.360 1.00 53.56 157 PRO A O 1
ATOM 1225 N N . PHE A 1 158 ? 22.979 2.082 1.447 1.00 60.62 158 PHE A N 1
ATOM 1226 C CA . PHE A 1 158 ? 22.600 1.839 0.029 1.00 60.62 158 PHE A CA 1
ATOM 1227 C C . PHE A 1 158 ? 21.277 2.444 -0.502 1.00 60.62 158 PHE A C 1
ATOM 1229 O O . PHE A 1 158 ? 21.151 2.557 -1.725 1.00 60.62 158 PHE A O 1
ATOM 1236 N N . LEU A 1 159 ? 20.308 2.852 0.329 1.00 63.53 159 LEU A N 1
ATOM 1237 C CA . LEU A 1 159 ? 19.116 3.577 -0.155 1.00 63.53 159 LEU A CA 1
ATOM 1238 C C . LEU A 1 159 ? 19.398 5.067 -0.376 1.00 63.53 159 LEU A C 1
ATOM 1240 O O . LEU A 1 159 ? 18.866 5.657 -1.315 1.00 63.53 159 LEU A O 1
ATOM 1244 N N . ILE A 1 160 ? 20.284 5.650 0.436 1.00 65.06 160 ILE A N 1
ATOM 1245 C CA . ILE A 1 160 ? 20.696 7.055 0.340 1.00 65.06 160 ILE A CA 1
ATOM 1246 C C . ILE A 1 160 ? 22.217 7.123 0.351 1.00 65.06 160 ILE A C 1
ATOM 1248 O O . ILE A 1 160 ? 22.870 7.161 1.389 1.00 65.06 160 ILE A O 1
ATOM 1252 N N . SER A 1 161 ? 22.788 7.081 -0.843 1.00 67.12 161 SER A N 1
ATOM 1253 C CA . SER A 1 161 ? 24.229 6.971 -1.078 1.00 67.12 161 SER A CA 1
ATOM 1254 C C . SER A 1 161 ? 24.835 8.210 -1.736 1.00 67.12 161 SER A C 1
ATOM 1256 O O . SER A 1 161 ? 26.053 8.377 -1.713 1.00 67.12 161 SER A O 1
ATOM 1258 N N . ASN A 1 162 ? 24.013 9.096 -2.309 1.00 71.88 162 ASN A N 1
ATOM 1259 C CA . ASN A 1 162 ? 24.484 10.279 -3.023 1.00 71.88 162 ASN A CA 1
ATOM 1260 C C . ASN A 1 162 ? 23.625 11.531 -2.758 1.00 71.88 162 ASN A C 1
ATOM 1262 O O . ASN A 1 162 ? 22.553 11.465 -2.158 1.00 71.88 162 ASN A O 1
ATOM 1266 N N . LYS A 1 163 ? 24.124 12.691 -3.209 1.00 76.06 163 LYS A N 1
ATOM 1267 C CA . LYS A 1 163 ? 23.478 13.998 -2.999 1.00 76.06 163 LYS A CA 1
ATOM 1268 C C . LYS A 1 163 ? 22.096 14.096 -3.644 1.00 76.06 163 LYS A C 1
ATOM 1270 O O . LYS A 1 163 ? 21.215 14.730 -3.080 1.00 76.06 163 LYS A O 1
ATOM 1275 N N . GLU A 1 164 ? 21.900 13.482 -4.805 1.00 73.81 164 GLU A N 1
ATOM 1276 C CA . GLU A 1 164 ? 20.618 13.515 -5.515 1.00 73.81 164 GLU A CA 1
ATOM 1277 C C . GLU A 1 164 ? 19.550 12.752 -4.730 1.00 73.81 164 GLU A C 1
ATOM 1279 O O . GLU A 1 164 ? 18.471 13.284 -4.505 1.00 73.81 164 GLU A O 1
ATOM 1284 N N . GLN A 1 165 ? 19.883 11.572 -4.203 1.00 73.94 165 GLN A N 1
ATOM 1285 C CA . GLN A 1 165 ? 19.016 10.784 -3.322 1.00 73.94 165 GLN A CA 1
ATOM 1286 C C . GLN A 1 165 ? 18.698 11.514 -2.008 1.00 73.94 165 GLN A C 1
ATOM 1288 O O . GLN A 1 165 ? 17.587 11.408 -1.496 1.00 73.94 165 GLN A O 1
ATOM 1293 N N . GLN A 1 166 ? 19.647 12.286 -1.469 1.00 75.25 166 GLN A N 1
ATOM 1294 C CA . GLN A 1 166 ? 19.399 13.126 -0.291 1.00 75.25 166 GLN A CA 1
ATOM 1295 C C . GLN A 1 166 ? 18.400 14.251 -0.596 1.00 75.25 166 GLN A C 1
ATOM 1297 O O . GLN A 1 166 ? 17.463 14.457 0.173 1.00 75.25 166 GLN A O 1
ATOM 1302 N N . VAL A 1 167 ? 18.561 14.955 -1.723 1.00 78.94 167 VAL A N 1
ATOM 1303 C CA . VAL A 1 167 ? 17.614 15.995 -2.165 1.00 78.94 167 VAL A CA 1
ATOM 1304 C C . VAL A 1 167 ? 16.231 15.398 -2.419 1.00 78.94 167 VAL A C 1
ATOM 1306 O O . VAL A 1 167 ? 15.227 15.945 -1.971 1.00 78.94 167 VAL A O 1
ATOM 1309 N N . ASP A 1 168 ? 16.181 14.250 -3.084 1.00 76.50 168 ASP A N 1
ATOM 1310 C CA . ASP A 1 168 ? 14.962 13.503 -3.377 1.00 76.50 168 ASP A CA 1
ATOM 1311 C C . ASP A 1 168 ? 14.217 13.102 -2.091 1.00 76.50 168 ASP A C 1
ATOM 1313 O O . ASP A 1 168 ? 13.004 13.282 -1.977 1.00 76.50 168 ASP A O 1
ATOM 1317 N N . GLN A 1 169 ? 14.949 12.670 -1.061 1.00 78.19 169 GLN A N 1
ATOM 1318 C CA . GLN A 1 169 ? 14.370 12.410 0.253 1.00 78.19 169 GLN A CA 1
ATOM 1319 C C . GLN A 1 169 ? 13.865 13.684 0.947 1.00 78.19 169 GLN A C 1
ATOM 1321 O O . GLN A 1 169 ? 12.824 13.649 1.606 1.00 78.19 169 GLN A O 1
ATOM 1326 N N . MET A 1 170 ? 14.581 14.805 0.837 1.00 81.31 170 MET A N 1
ATOM 1327 C CA . MET A 1 170 ? 14.117 16.076 1.404 1.00 81.31 170 MET A CA 1
ATOM 1328 C C . MET A 1 170 ? 12.804 16.532 0.757 1.00 81.31 170 MET A C 1
ATOM 1330 O O . MET A 1 170 ? 11.905 16.984 1.467 1.00 81.31 170 MET A O 1
ATOM 1334 N N . LEU A 1 171 ? 12.672 16.373 -0.564 1.00 82.12 171 LEU A N 1
ATOM 1335 C CA . LEU A 1 171 ? 11.434 16.662 -1.289 1.00 82.12 171 LEU A CA 1
ATOM 1336 C C . LEU A 1 171 ? 10.293 15.740 -0.844 1.00 82.12 171 LEU A C 1
ATOM 1338 O O . LEU A 1 171 ? 9.197 16.228 -0.570 1.00 82.12 171 LEU A O 1
ATOM 1342 N N . GLU A 1 172 ? 10.559 14.440 -0.693 1.00 82.44 172 GLU A N 1
ATOM 1343 C CA . GLU A 1 172 ? 9.568 13.482 -0.188 1.00 82.44 172 GLU A CA 1
ATOM 1344 C C . GLU A 1 172 ? 9.099 13.845 1.224 1.00 82.44 172 GLU A C 1
ATOM 1346 O O . GLU A 1 172 ? 7.902 13.868 1.507 1.00 82.44 172 GLU A O 1
ATOM 1351 N N . ARG A 1 173 ? 10.033 14.228 2.103 1.00 85.19 173 ARG A N 1
ATOM 1352 C CA . ARG A 1 173 ? 9.706 14.688 3.457 1.00 85.19 173 ARG A CA 1
ATOM 1353 C C . ARG A 1 173 ? 8.803 15.909 3.435 1.00 85.19 173 ARG A C 1
ATOM 1355 O O . ARG A 1 173 ? 7.829 15.954 4.183 1.00 85.19 173 ARG A O 1
ATOM 1362 N N . GLN A 1 174 ? 9.101 16.883 2.582 1.00 84.69 174 GLN A N 1
ATOM 1363 C CA . GLN A 1 174 ? 8.265 18.069 2.456 1.00 84.69 174 GLN A CA 1
ATOM 1364 C C . GLN A 1 174 ? 6.856 17.710 1.962 1.00 84.69 174 GLN A C 1
ATOM 1366 O O . GLN A 1 174 ? 5.874 18.201 2.518 1.00 84.69 174 GLN A O 1
ATOM 1371 N N . ALA A 1 175 ? 6.744 16.818 0.974 1.00 84.06 175 ALA A N 1
ATOM 1372 C CA . ALA A 1 175 ? 5.457 16.343 0.472 1.00 84.06 175 ALA A CA 1
ATOM 1373 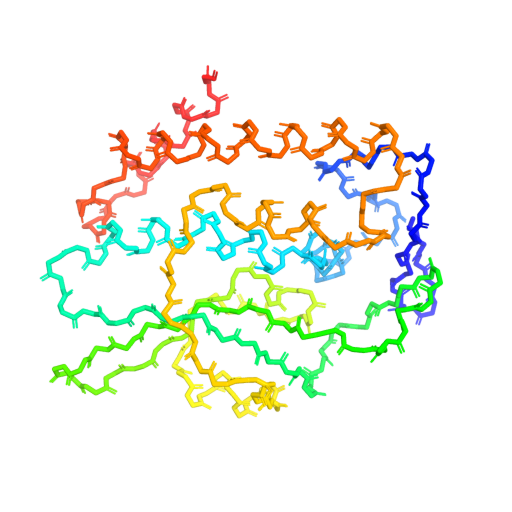C C . ALA A 1 175 ? 4.640 15.624 1.561 1.00 84.06 175 ALA A C 1
ATOM 1375 O O . ALA A 1 175 ? 3.449 15.895 1.718 1.00 84.06 175 ALA A O 1
ATOM 1376 N N . HIS A 1 176 ? 5.281 14.776 2.370 1.00 85.62 176 HIS A N 1
ATOM 1377 C CA . HIS A 1 176 ? 4.645 14.090 3.497 1.00 85.62 176 HIS A CA 1
ATOM 1378 C C . HIS A 1 176 ? 4.099 15.064 4.545 1.00 85.62 176 HIS A C 1
ATOM 1380 O O . HIS A 1 176 ? 2.968 14.908 5.004 1.00 85.62 176 HIS A O 1
ATOM 1386 N N . ILE A 1 177 ? 4.875 16.093 4.897 1.00 85.88 177 ILE A N 1
ATOM 1387 C CA . ILE A 1 177 ? 4.453 17.127 5.851 1.00 85.88 177 ILE A CA 1
ATOM 1388 C C . ILE A 1 177 ? 3.240 17.895 5.311 1.00 85.88 177 ILE A C 1
ATOM 1390 O O . ILE A 1 177 ? 2.270 18.106 6.041 1.00 85.88 177 ILE A O 1
ATOM 1394 N N . LEU A 1 178 ? 3.263 18.282 4.031 1.00 87.38 178 LEU A N 1
ATOM 1395 C CA . LEU A 1 178 ? 2.141 18.973 3.387 1.00 87.38 178 LEU A CA 1
ATOM 1396 C C . LEU A 1 178 ? 0.884 18.098 3.352 1.00 87.38 178 LEU A C 1
ATOM 1398 O O . LEU A 1 178 ? -0.204 18.563 3.697 1.00 87.38 178 LEU A O 1
ATOM 1402 N N . PHE A 1 179 ? 1.025 16.817 3.008 1.00 86.38 179 PHE A N 1
ATOM 1403 C CA . PHE A 1 179 ? -0.089 15.876 3.026 1.00 86.38 179 PHE A CA 1
ATOM 1404 C C . PHE A 1 179 ? -0.651 15.678 4.437 1.00 86.38 179 PHE A C 1
ATOM 1406 O O . PHE A 1 179 ? -1.864 15.708 4.630 1.00 86.38 179 PHE A O 1
ATOM 1413 N N . ALA A 1 180 ? 0.204 15.537 5.451 1.00 85.12 180 ALA A N 1
ATOM 1414 C CA . ALA A 1 180 ? -0.233 15.416 6.838 1.00 85.12 180 ALA A CA 1
ATOM 1415 C C . ALA A 1 180 ? -0.982 16.670 7.315 1.00 85.12 180 ALA A C 1
ATOM 1417 O O . ALA A 1 180 ? -2.026 16.562 7.967 1.00 85.12 180 ALA A O 1
ATOM 1418 N N . ALA A 1 181 ? -0.499 17.861 6.945 1.00 87.00 181 ALA A N 1
ATOM 1419 C CA . ALA A 1 181 ? -1.182 19.122 7.214 1.00 87.00 181 ALA A CA 1
ATOM 1420 C C . ALA A 1 181 ? -2.560 19.174 6.535 1.00 87.00 181 ALA A C 1
ATOM 1422 O O . ALA A 1 181 ? -3.548 19.520 7.188 1.00 87.00 181 ALA A O 1
ATOM 1423 N N . PHE A 1 182 ? -2.653 18.749 5.271 1.00 86.38 182 PHE A N 1
ATOM 1424 C CA . PHE A 1 182 ? -3.920 18.613 4.555 1.00 86.38 182 PHE A CA 1
ATOM 1425 C C . PHE A 1 182 ? -4.872 17.634 5.249 1.00 86.38 182 PHE A C 1
ATOM 1427 O O . PHE A 1 182 ? -6.017 17.984 5.526 1.00 86.38 182 PHE A O 1
ATOM 1434 N N . VAL A 1 183 ? -4.406 16.435 5.608 1.00 85.75 183 VAL A N 1
ATOM 1435 C CA . VAL A 1 183 ? -5.213 15.451 6.341 1.00 85.75 183 VAL A CA 1
ATOM 1436 C C . VAL A 1 183 ? -5.715 16.057 7.645 1.00 85.75 183 VAL A C 1
ATOM 1438 O O . VAL A 1 183 ? -6.891 15.920 7.977 1.00 85.75 183 VAL A O 1
ATOM 1441 N N . LYS A 1 184 ? -4.870 16.777 8.388 1.00 84.94 184 LYS A N 1
ATOM 1442 C CA . LYS A 1 184 ? -5.252 17.433 9.644 1.00 84.94 184 LYS A CA 1
ATOM 1443 C C . LYS A 1 184 ? -6.297 18.534 9.443 1.00 84.94 184 LYS A C 1
ATOM 1445 O O . LYS A 1 184 ? -7.223 18.602 10.251 1.00 84.94 184 LYS A O 1
ATOM 1450 N N . ALA A 1 185 ? -6.178 19.341 8.396 1.00 85.62 185 ALA A N 1
ATOM 1451 C CA . ALA A 1 185 ? -7.070 20.467 8.137 1.00 85.62 185 ALA A CA 1
ATOM 1452 C C . ALA A 1 185 ? -8.401 20.061 7.483 1.00 85.62 185 ALA A C 1
ATOM 1454 O O . ALA A 1 185 ? -9.437 20.613 7.837 1.00 85.62 185 ALA A O 1
ATOM 1455 N N . SER A 1 186 ? -8.373 19.093 6.565 1.00 81.56 186 SER A N 1
ATOM 1456 C CA . SER A 1 186 ? -9.444 18.905 5.574 1.00 81.56 186 SER A CA 1
ATOM 1457 C C . SER A 1 186 ? -10.135 17.545 5.631 1.00 81.56 186 SER A C 1
ATOM 1459 O O . SER A 1 186 ? -11.228 17.400 5.097 1.00 81.56 186 SER A O 1
ATOM 1461 N N . VAL A 1 187 ? -9.523 16.528 6.247 1.00 80.94 187 VAL A N 1
ATOM 1462 C CA . VAL A 1 187 ? -10.142 15.196 6.352 1.00 80.94 187 VAL A CA 1
ATOM 1463 C C . VAL A 1 187 ? -10.906 15.095 7.666 1.00 80.94 187 VAL A C 1
ATOM 1465 O O . VAL A 1 187 ? -10.302 15.064 8.735 1.00 80.94 187 VAL A O 1
ATOM 1468 N N . ASP A 1 188 ? -12.226 15.016 7.617 1.00 81.00 188 ASP A N 1
ATOM 1469 C CA . ASP A 1 188 ? -13.077 14.741 8.777 1.00 81.00 188 ASP A CA 1
ATOM 1470 C C . ASP A 1 188 ? -13.886 13.452 8.568 1.00 81.00 188 ASP A C 1
ATOM 1472 O O . ASP A 1 188 ? -13.743 12.767 7.558 1.00 81.00 188 ASP A O 1
ATOM 1476 N N . LYS A 1 189 ? -14.720 13.076 9.543 1.00 73.56 189 LYS A N 1
ATOM 1477 C CA . LYS A 1 189 ? -15.592 11.896 9.410 1.00 73.56 189 LYS A CA 1
ATOM 1478 C C . LYS A 1 189 ? -16.731 12.121 8.418 1.00 73.56 189 LYS A C 1
ATOM 1480 O O . LYS A 1 189 ? -17.319 11.153 7.941 1.00 73.56 189 LYS A O 1
ATOM 1485 N N . ASP A 1 190 ? -17.058 13.374 8.124 1.00 76.38 190 ASP A N 1
ATOM 1486 C CA . ASP A 1 190 ? -18.138 13.729 7.215 1.00 76.38 190 ASP A CA 1
ATOM 1487 C C . ASP A 1 190 ? -17.747 13.449 5.760 1.00 76.38 190 ASP A C 1
ATOM 1489 O O . ASP A 1 190 ? -18.625 13.163 4.946 1.00 76.38 190 ASP A O 1
ATOM 1493 N N . ILE A 1 191 ? -16.445 13.351 5.452 1.00 74.12 191 ILE A N 1
ATOM 1494 C CA . ILE A 1 191 ? -15.963 12.830 4.163 1.00 74.12 191 ILE A CA 1
ATOM 1495 C C . ILE A 1 191 ? -16.510 11.424 3.856 1.00 74.12 191 ILE A C 1
ATOM 1497 O O . ILE A 1 191 ? -16.765 11.101 2.696 1.00 74.12 191 ILE A O 1
ATOM 1501 N N . LEU A 1 192 ? -16.760 10.603 4.887 1.00 70.25 192 LEU A N 1
ATOM 1502 C CA . LEU A 1 192 ? -17.330 9.257 4.749 1.00 70.25 192 LEU A CA 1
ATOM 1503 C C . LEU A 1 192 ? -18.851 9.277 4.532 1.00 70.25 192 LEU A C 1
ATOM 1505 O O . LEU A 1 192 ? -19.419 8.267 4.124 1.00 70.25 192 LEU A O 1
ATOM 1509 N N . LYS A 1 193 ? -19.518 10.411 4.787 1.00 70.62 193 LYS A N 1
ATOM 1510 C CA . LYS A 1 193 ? -20.964 10.588 4.564 1.00 70.62 193 LYS A CA 1
ATOM 1511 C C . LYS A 1 193 ? -21.304 10.877 3.099 1.00 70.62 193 LYS A C 1
ATOM 1513 O O . LYS A 1 193 ? -22.455 10.714 2.713 1.00 70.62 193 LYS A O 1
ATOM 1518 N N . GLY A 1 194 ? -20.304 11.241 2.291 1.00 55.06 194 GLY A N 1
ATOM 1519 C CA . GLY A 1 194 ? -20.350 11.161 0.835 1.00 55.06 194 GLY A CA 1
ATOM 1520 C C . GLY A 1 194 ? -21.119 12.280 0.127 1.00 55.06 194 GLY A C 1
ATOM 1521 O O . GLY A 1 194 ? -22.332 12.238 -0.037 1.00 55.06 194 GLY A O 1
ATOM 1522 N N . SER A 1 195 ? -20.372 13.210 -0.459 1.00 59.53 195 SER A N 1
ATOM 1523 C CA . SER A 1 195 ? -20.711 13.764 -1.771 1.00 59.53 195 SER A CA 1
ATOM 1524 C C . SER A 1 195 ? -19.414 13.898 -2.559 1.00 59.53 195 SER A C 1
ATOM 1526 O O . SER A 1 195 ? -18.432 14.447 -2.056 1.00 59.53 195 SER A O 1
ATOM 1528 N N . THR A 1 196 ? -19.389 13.397 -3.794 1.00 60.19 196 THR A N 1
ATOM 1529 C CA . THR A 1 196 ? -18.217 13.486 -4.684 1.00 60.19 196 THR A CA 1
ATOM 1530 C C . THR A 1 196 ? -17.763 14.932 -4.900 1.00 60.19 196 THR A C 1
ATOM 1532 O O . THR A 1 196 ? -16.579 15.170 -5.125 1.00 60.19 196 THR A O 1
ATOM 1535 N N . ALA A 1 197 ? -18.669 15.905 -4.750 1.00 61.59 197 ALA A N 1
ATOM 1536 C CA . ALA A 1 197 ? -18.359 17.330 -4.804 1.00 61.59 197 ALA A CA 1
ATOM 1537 C C . ALA A 1 197 ? -17.476 17.808 -3.633 1.00 61.59 197 ALA A C 1
ATOM 1539 O O . ALA A 1 197 ? -16.563 18.598 -3.851 1.00 61.59 197 ALA A O 1
ATOM 1540 N N . VAL A 1 198 ? -17.697 17.298 -2.415 1.00 60.78 198 VAL A N 1
ATOM 1541 C CA . VAL A 1 198 ? -16.924 17.668 -1.208 1.00 60.78 198 VAL A CA 1
ATOM 1542 C C . VAL A 1 198 ? -15.500 17.118 -1.281 1.00 60.78 198 VAL A C 1
ATOM 1544 O O . VAL A 1 198 ? -14.536 17.795 -0.921 1.00 60.78 198 VAL A O 1
ATOM 1547 N N . VAL A 1 199 ? -15.356 15.901 -1.811 1.00 61.50 199 VAL A N 1
ATOM 1548 C CA . VAL A 1 199 ? -14.044 15.309 -2.091 1.00 61.50 199 VAL A CA 1
ATOM 1549 C C . VAL A 1 199 ? -13.324 16.120 -3.171 1.00 61.50 199 VAL A C 1
ATOM 1551 O O . VAL A 1 199 ? -12.159 16.466 -2.995 1.00 61.50 199 VAL A O 1
ATOM 1554 N N . LYS A 1 200 ? -14.018 16.491 -4.255 1.00 64.75 200 LYS A N 1
ATOM 1555 C CA . LYS A 1 200 ? -13.433 17.271 -5.353 1.00 64.75 200 LYS A CA 1
ATOM 1556 C C . LYS A 1 200 ? -12.919 18.644 -4.894 1.00 64.75 200 LYS A C 1
ATOM 1558 O O . LYS A 1 200 ? -11.754 18.935 -5.140 1.00 64.75 200 LYS A O 1
ATOM 1563 N N . ASP A 1 201 ? -13.721 19.419 -4.158 1.00 67.25 201 ASP A N 1
ATOM 1564 C CA . ASP A 1 201 ? -13.322 20.743 -3.635 1.00 67.25 201 ASP A CA 1
ATOM 1565 C C . ASP A 1 201 ? -12.115 20.640 -2.684 1.00 67.25 201 ASP A C 1
ATOM 1567 O O . ASP A 1 201 ? -11.158 21.406 -2.776 1.00 67.25 201 ASP A O 1
ATOM 1571 N N . SER A 1 202 ? -12.090 19.617 -1.824 1.00 64.25 202 SER A N 1
ATOM 1572 C CA . SER A 1 202 ? -10.954 19.375 -0.923 1.00 64.25 202 SER A CA 1
ATOM 1573 C C . SER A 1 202 ? -9.666 19.051 -1.690 1.00 64.25 202 SER A C 1
ATOM 1575 O O . SER A 1 202 ? -8.586 19.508 -1.317 1.00 64.25 202 SER A O 1
ATOM 1577 N N . THR A 1 203 ? -9.775 18.285 -2.779 1.00 64.75 203 THR A N 1
ATOM 1578 C CA . THR A 1 203 ? -8.626 17.886 -3.607 1.00 64.75 203 THR A CA 1
ATOM 1579 C C . THR A 1 203 ? -8.104 19.057 -4.445 1.00 64.75 203 THR A C 1
ATOM 1581 O O . THR A 1 203 ? -6.894 19.232 -4.571 1.00 64.75 203 THR A O 1
ATOM 1584 N N . GLU A 1 204 ? -8.999 19.894 -4.978 1.00 72.31 204 GLU A N 1
ATOM 1585 C CA . GLU A 1 204 ? -8.636 21.108 -5.723 1.00 72.31 204 GLU A CA 1
ATOM 1586 C C . GLU A 1 204 ? -7.901 22.115 -4.829 1.00 72.31 204 GLU A C 1
ATOM 1588 O O . GLU A 1 204 ? -6.875 22.658 -5.238 1.00 72.31 204 GLU A O 1
A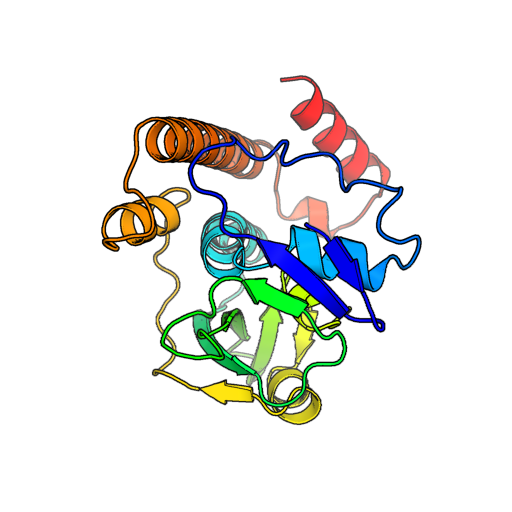TOM 1593 N N . ARG A 1 205 ? -8.338 22.289 -3.572 1.00 66.81 205 ARG A N 1
ATOM 1594 C CA . ARG A 1 205 ? -7.626 23.127 -2.592 1.00 66.81 205 ARG A CA 1
ATOM 1595 C C . ARG A 1 205 ? -6.215 22.622 -2.306 1.00 66.81 205 ARG A C 1
ATOM 1597 O O . ARG A 1 205 ? -5.297 23.434 -2.240 1.00 66.81 205 ARG A O 1
ATOM 1604 N N . PHE A 1 206 ? -6.033 21.305 -2.178 1.00 67.44 206 PHE A N 1
ATOM 1605 C CA . PHE A 1 206 ? -4.709 20.701 -1.997 1.00 67.44 206 PHE A CA 1
ATOM 1606 C C . PHE A 1 206 ? -3.790 20.946 -3.198 1.00 67.44 206 PHE A C 1
ATOM 1608 O O . PHE A 1 206 ? -2.627 21.270 -3.011 1.00 67.44 206 PHE A O 1
ATOM 1615 N N . ALA A 1 207 ? -4.309 20.835 -4.423 1.00 65.75 207 ALA A N 1
ATOM 1616 C CA . ALA A 1 207 ? -3.522 21.050 -5.639 1.00 65.75 207 ALA A CA 1
ATOM 1617 C C . ALA A 1 207 ? -3.144 22.526 -5.887 1.00 65.75 207 ALA A C 1
ATOM 1619 O O . ALA A 1 207 ? -2.290 22.802 -6.728 1.00 65.75 207 ALA A O 1
ATOM 1620 N N . SER A 1 208 ? -3.802 23.466 -5.200 1.00 61.34 208 SER A N 1
ATOM 1621 C CA . SER A 1 208 ? -3.612 24.915 -5.365 1.00 61.34 208 SER A CA 1
ATOM 1622 C C . SER A 1 208 ? -2.699 25.581 -4.325 1.00 61.34 208 SER A C 1
ATOM 1624 O O . SER A 1 208 ? -2.422 26.774 -4.461 1.00 61.34 208 SER A O 1
ATOM 1626 N N . GLY A 1 209 ? -2.279 24.846 -3.289 1.00 44.09 209 GLY A N 1
ATOM 1627 C CA . GLY A 1 209 ? -1.389 25.317 -2.217 1.00 44.09 209 GLY A CA 1
ATOM 1628 C C . GLY A 1 209 ? 0.022 24.770 -2.352 1.00 44.09 209 GLY A C 1
ATOM 1629 O O . GLY A 1 209 ? 0.946 25.475 -1.891 1.00 44.09 209 GLY A O 1
#

Secondary structure (DSSP, 8-state):
-EEETTEEEEE--TTS---TT---TTT---HHHHHHHHHTT-HHHHHHHHHHHHHHHTTTS--EEEEEEEE----SS-EEEESPPTTSSPPEEEEEEEETTTTEEEEE-SSGGGGT---SEEEHHHHHHHTT-EESSPPEE----TTHHHHHHHTSTTTS-SHHHHHHHHHHHHHHHHHHHHHHHH--GGGGG--HHHHHHHHHHHHT-

Sequence (209 aa):
MEFHDGILRLYRNPVVLPNRWIFPSHLTTNPEHKEAAIAFNQCTTAVGLLGPMARKLLSGIPAVIDVLSLKVGKRRVPTIVIPPLDDGNPPHVVLRVNLPSTGENWIIDTTGGQYGFREVLLPYHRYISDNECMMVCPPSPCPMTETESLDLISNIPFLISNKEQQVDQMLERQAHILFAAFVKASVDKDILKGSTAVVKDSTERFASG

Foldseek 3Di:
DAADPQEAEAEPDVPDQPPLPDDPPVRDPDVLNVLLNNLPPCQLLVCLLCVLLVCQLCPPQPKFKWKFWKFFDAFPHHYAYVPHDPVNTGTGIWIWIARVVVRWIKIAGPSCSNRPDDDRIDTPVCVCVVRVIDTPDPIDGSPRHLCVSLVVQVPDPPCQDDPSSVVVSVVSSVVSVLSSVLSVPQPHNCVVVDDVVSVVVSVVVSVVD

pLDDT: mean 81.16, std 12.08, range [44.09, 97.88]

Organism: NCBI:txid2041049